Protein 3QV2 (pdb70)

Organism: Entamoeba histolytica (NCBI:txid5759)

Radius of gyration: 20.43 Å; Cα contacts (8 Å, |Δi|>4): 601; chains: 1; bounding box: 38×48×62 Å

Secondary structure (DSSP, 8-state):
---EEEEEET-TTTHHHHHHHHSS----EEEEEE---HHHHHHHHHHH--PPB---TTT--HHHHHHT---EEEE----TT-SHHHHTTT-TTT-GGGHHHHHIIIIIGGG-SS--SEEEEEE-GGGGGSHHHHHHHHHHHHTT-EEEEEEE-GGGGT-SB---EEEEEEESS---S-------S---GGGG--SS--GGGBPPHHHHHHHGGGS-EEETTSS-BPPP-TTTTTSSTTS--EEESS-SSPPP-SSGGGGTTS--BPPPHHHHHHHTT--TT--S--TT--HHHHHHHHHTS--HHHHHHHHHHHTTTS--

Foldseek 3Di:
DDAAEEEEEQCQLNLLVQLQVVFPLPHDYHYAAEDQDPLSQLLNCVFVVDGHHDPDLLDDALVVVVVSVGQEYEYEADAVCQDCVNQVVLNSVVDPSLSNVLCCLVPHQVPHPHHRQKYKYKYAPSVVVHPSVVVSVVSLVVVQKDKDKDWDAPVVQQQQEGDTIIMIIIGNDYQPDDADHHRDDHDWLLVLADDDDDLVFFDDLVCLQPCVLQADEAERQDRHKYQAALCPVNDRHRRIHKYFDQDNGDDDDDHSNVCNPRRIGHGFLSSLCVSLPGDNPRDSPDPPDDRSSSSNSSNPHHRSSVSSSVVCSSCVVVDD

Structure (mmCIF, N/CA/C/O backbone):
data_3QV2
#
_entry.id   3QV2
#
_cell.length_a   46.970
_cell.length_b   46.970
_cell.length_c   303.240
_cell.angle_alpha   90.00
_cell.angle_beta   90.00
_cell.angle_gamma   90.00
#
_symmetry.space_group_name_H-M   'P 43 21 2'
#
loop_
_entity.id
_entity.type
_entity.pdbx_description
1 polymer '5-cytosine DNA methyltransferase'
2 non-polymer S-ADENOSYL-L-HOMOCYSTEINE
3 non-polymer 'SULFATE ION'
4 water water
#
loop_
_atom_site.group_PDB
_atom_site.id
_atom_site.type_symbol
_atom_site.label_atom_id
_atom_site.label_alt_id
_atom_site.label_comp_id
_atom_site.label_asym_id
_atom_site.label_entity_id
_atom_site.label_seq_id
_atom_site.pdbx_PDB_ins_code
_atom_site.Cartn_x
_atom_site.Cartn_y
_atom_site.Cartn_z
_atom_site.occupancy
_atom_site.B_iso_or_equiv
_atom_site.auth_seq_id
_atom_site.auth_comp_id
_atom_site.auth_asym_id
_atom_site.auth_atom_id
_atom_site.pdbx_PDB_model_num
ATOM 1 N N . GLN A 1 8 ? -2.701 -16.391 42.258 1.00 64.59 3 GLN A N 1
ATOM 2 C CA . GLN A 1 8 ? -2.083 -17.212 43.293 1.00 65.45 3 GLN A CA 1
ATOM 3 C C . GLN A 1 8 ? -0.984 -18.102 42.728 1.00 62.67 3 GLN A C 1
ATOM 4 O O . GLN A 1 8 ? 0.187 -17.956 43.081 1.00 63.83 3 GLN A O 1
ATOM 10 N N . LYS A 1 9 ? -1.368 -19.032 41.858 1.00 64.01 4 LYS A N 1
ATOM 11 C CA . LYS A 1 9 ? -0.407 -19.958 41.275 1.00 60.77 4 LYS A CA 1
ATOM 12 C C . LYS A 1 9 ? 0.552 -19.216 40.352 1.00 49.95 4 LYS A C 1
ATOM 13 O O . LYS A 1 9 ? 0.215 -18.164 39.809 1.00 49.51 4 LYS A O 1
ATOM 19 N N . GLN A 1 10 ? 1.747 -19.768 40.176 1.00 41.40 5 GLN A N 1
ATOM 20 C CA . GLN A 1 10 ? 2.790 -19.081 39.428 1.00 36.21 5 GLN A CA 1
ATOM 21 C C . GLN A 1 10 ? 3.386 -19.953 38.327 1.00 27.81 5 GLN A C 1
ATOM 22 O O . GLN A 1 10 ? 3.390 -21.182 38.423 1.00 21.11 5 GLN A O 1
ATOM 28 N N . VAL A 1 11 ? 3.884 -19.305 37.280 1.00 21.87 6 VAL A N 1
ATOM 29 C CA . VAL A 1 11 ? 4.532 -20.004 36.179 1.00 17.56 6 VAL A CA 1
ATOM 30 C C . VAL A 1 11 ? 6.004 -19.619 36.090 1.00 19.06 6 VAL A C 1
ATOM 31 O O . VAL A 1 11 ? 6.341 -18.507 35.685 1.00 20.30 6 VAL A O 1
ATOM 35 N N . ASN A 1 12 ? 6.876 -20.542 36.479 1.00 16.57 7 ASN A N 1
ATOM 36 C CA . ASN A 1 12 ? 8.313 -20.316 36.420 1.00 13.83 7 ASN A CA 1
ATOM 37 C C . ASN A 1 12 ? 8.945 -21.168 35.326 1.00 12.67 7 ASN A C 1
ATOM 38 O O . ASN A 1 12 ? 8.996 -22.393 35.432 1.00 10.32 7 ASN A O 1
ATOM 43 N N . VAL A 1 13 ? 9.427 -20.511 34.275 1.00 15.85 8 VAL A N 1
ATOM 44 C CA . VAL A 1 13 ? 9.838 -21.209 33.062 1.00 15.95 8 VAL A CA 1
ATOM 45 C C . VAL A 1 13 ? 11.349 -21.267 32.865 1.00 16.70 8 VAL A C 1
ATOM 46 O O . VAL A 1 13 ? 12.046 -20.265 33.024 1.00 17.45 8 VAL A O 1
ATOM 50 N N . ILE A 1 14 ? 11.845 -22.448 32.512 1.00 17.18 9 ILE A N 1
ATOM 51 C CA . ILE A 1 14 ? 13.202 -22.577 32.004 1.00 18.13 9 ILE A CA 1
ATOM 52 C C . ILE A 1 14 ? 13.138 -22.568 30.481 1.00 19.08 9 ILE A C 1
ATOM 53 O O . ILE A 1 14 ? 12.634 -23.508 29.867 1.00 19.40 9 ILE A O 1
ATOM 58 N N . GLU A 1 15 ? 13.641 -21.498 29.875 1.00 17.76 10 GLU A N 1
ATOM 59 C CA . GLU A 1 15 ? 13.550 -21.321 28.430 1.00 19.08 10 GLU A CA 1
ATOM 60 C C . GLU A 1 15 ? 14.753 -21.936 27.720 1.00 19.50 10 GLU A C 1
ATOM 61 O O . GLU A 1 15 ? 15.705 -21.238 27.372 1.00 24.25 10 GLU A O 1
ATOM 67 N N . PHE A 1 16 ? 14.706 -23.247 27.512 1.00 15.07 11 PHE A N 1
ATOM 68 C CA . PHE A 1 16 ? 15.789 -23.954 26.840 1.00 14.37 11 PHE A CA 1
ATOM 69 C C . PHE A 1 16 ? 15.888 -23.544 25.374 1.00 14.34 11 PHE A C 1
ATOM 70 O O . PHE A 1 16 ? 14.871 -23.343 24.709 1.00 15.17 11 PHE A O 1
ATOM 78 N N . PHE A 1 17 ? 17.116 -23.433 24.875 1.00 12.86 12 PHE A N 1
ATOM 79 C CA . PHE A 1 17 ? 17.356 -22.999 23.503 1.00 11.93 12 PHE A CA 1
ATOM 80 C C . PHE A 1 17 ? 16.584 -21.712 23.239 1.00 14.68 12 PHE A C 1
ATOM 81 O O . PHE A 1 17 ? 15.896 -21.581 22.227 1.00 16.87 12 PHE A O 1
ATOM 89 N N . SER A 1 18 ? 16.717 -20.763 24.161 1.00 12.18 13 SER A N 1
ATOM 90 C CA . SER A 1 18 ? 15.907 -19.546 24.168 1.00 12.81 13 SER A CA 1
ATOM 91 C C . SER A 1 18 ? 15.970 -18.719 22.885 1.00 15.12 13 SER A C 1
ATOM 92 O O . SER A 1 18 ? 15.003 -18.044 22.534 1.00 14.37 13 SER A O 1
ATOM 95 N N . GLY A 1 19 ? 17.101 -18.765 22.190 1.00 16.76 14 GLY A N 1
ATOM 96 C CA . GLY A 1 19 ? 17.264 -17.989 20.973 1.00 17.92 14 GLY A CA 1
ATOM 97 C C . GLY A 1 19 ? 17.032 -16.507 21.206 1.00 19.13 14 GLY A C 1
ATOM 98 O O . GLY A 1 19 ? 17.736 -15.883 22.000 1.00 21.10 14 GLY A O 1
ATOM 99 N N . ILE A 1 20 ? 16.044 -15.940 20.519 1.00 15.15 15 ILE A N 1
ATOM 100 C CA . ILE A 1 20 ? 15.735 -14.520 20.667 1.00 18.88 15 ILE A CA 1
ATOM 101 C C . ILE A 1 20 ? 14.509 -14.285 21.548 1.00 18.13 15 ILE A C 1
ATOM 102 O O . ILE A 1 20 ? 14.017 -13.162 21.653 1.00 15.16 15 ILE A O 1
ATOM 107 N N . GLY A 1 21 ? 14.018 -15.350 22.174 1.00 17.84 16 GLY A N 1
ATOM 108 C CA . GLY A 1 21 ? 12.916 -15.244 23.114 1.00 15.22 16 GLY A CA 1
ATOM 109 C C . GLY A 1 21 ? 11.542 -15.402 22.493 1.00 13.82 16 GLY A C 1
ATOM 110 O O . GLY A 1 21 ? 10.578 -14.779 22.937 1.00 14.11 16 GLY A O 1
ATOM 111 N N . GLY A 1 22 ? 11.446 -16.243 21.468 1.00 14.41 17 GLY A N 1
ATOM 112 C CA . GLY A 1 22 ? 10.179 -16.480 20.802 1.00 9.89 17 GLY A CA 1
ATOM 113 C C . GLY A 1 22 ? 9.156 -17.133 21.712 1.00 13.50 17 GLY A C 1
ATOM 114 O O . GLY A 1 22 ? 7.984 -16.754 21.719 1.00 15.55 17 GLY A O 1
ATOM 115 N N . LEU A 1 23 ? 9.599 -18.121 22.483 1.00 13.99 18 LEU A N 1
ATOM 116 C CA . LEU A 1 23 ? 8.710 -18.835 23.394 1.00 13.58 18 LEU A CA 1
ATOM 117 C C . LEU A 1 23 ? 8.209 -17.921 24.507 1.00 15.64 18 LEU A C 1
ATOM 118 O O . LEU A 1 23 ? 7.038 -17.970 24.883 1.00 17.21 18 LEU A O 1
ATOM 123 N N . ARG A 1 24 ? 9.103 -17.090 25.032 1.00 16.67 19 ARG A N 1
ATOM 124 C CA . ARG A 1 24 ? 8.729 -16.111 26.045 1.00 17.39 19 ARG A CA 1
ATOM 125 C C . ARG A 1 24 ? 7.727 -15.112 25.477 1.00 18.71 19 ARG A C 1
ATOM 126 O O . ARG A 1 24 ? 6.684 -14.851 26.079 1.00 22.46 19 ARG A O 1
ATOM 134 N N . SER A 1 25 ? 8.050 -14.559 24.311 1.00 19.36 20 SER A N 1
ATOM 135 C CA . SER A 1 25 ? 7.180 -13.601 23.640 1.00 21.13 20 SER A CA 1
ATOM 136 C C . SER A 1 25 ? 5.779 -14.167 23.448 1.00 22.31 20 SER A C 1
ATOM 137 O O . SER A 1 25 ? 4.784 -13.485 23.692 1.00 27.42 20 SER A O 1
ATOM 140 N N . SER A 1 26 ? 5.710 -15.418 23.004 1.00 20.42 21 SER A N 1
ATOM 141 C CA . SER A 1 26 ? 4.433 -16.084 22.784 1.00 17.91 21 SER A CA 1
ATOM 142 C C . SER A 1 26 ? 3.586 -16.106 24.052 1.00 18.77 21 SER A C 1
ATOM 143 O O . SER A 1 26 ? 2.394 -15.799 24.017 1.00 21.06 21 SER A O 1
ATOM 146 N N . TYR A 1 27 ? 4.207 -16.476 25.167 1.00 19.39 22 TYR A N 1
ATOM 147 C CA . TYR A 1 27 ? 3.513 -16.521 26.448 1.00 17.57 22 TYR A CA 1
ATOM 148 C C . TYR A 1 27 ? 3.032 -15.136 26.861 1.00 18.59 22 TYR A C 1
ATOM 149 O O . TYR A 1 27 ? 1.897 -14.969 27.304 1.00 19.36 22 TYR A O 1
ATOM 158 N N . GLU A 1 28 ? 3.902 -14.144 26.713 1.00 17.28 23 GLU A N 1
ATOM 159 C CA . GLU A 1 28 ? 3.600 -12.789 27.161 1.00 22.13 23 GLU A CA 1
ATOM 160 C C . GLU A 1 28 ? 2.481 -12.127 26.358 1.00 26.06 23 GLU A C 1
ATOM 161 O O . GLU A 1 28 ? 1.759 -11.278 26.880 1.00 27.77 23 GLU A O 1
ATOM 167 N N . ARG A 1 29 ? 2.336 -12.511 25.093 1.00 21.89 24 ARG A N 1
ATOM 168 C CA . ARG A 1 29 ? 1.291 -11.929 24.254 1.00 20.94 24 ARG A CA 1
ATOM 169 C C . ARG A 1 29 ? -0.012 -12.716 24.357 1.00 21.02 24 ARG A C 1
ATOM 170 O O . ARG A 1 29 ? -1.066 -12.241 23.935 1.00 22.37 24 ARG A O 1
ATOM 178 N N . SER A 1 30 ? 0.062 -13.917 24.922 1.00 22.14 25 SER A N 1
ATOM 179 C CA . SER A 1 30 ? -1.121 -14.757 25.076 1.00 21.39 25 SER A CA 1
ATOM 180 C C . SER A 1 30 ? -2.059 -14.197 26.143 1.00 22.74 25 SER A C 1
ATOM 181 O O . SER A 1 30 ? -1.733 -13.221 26.819 1.00 20.31 25 SER A O 1
ATOM 184 N N . SER A 1 31 ? -3.221 -14.823 26.294 1.00 22.56 26 SER A N 1
ATOM 185 C CA . SER A 1 31 ? -4.218 -14.359 27.251 1.00 24.01 26 SER A CA 1
ATOM 186 C C . SER A 1 31 ? -4.151 -15.130 28.567 1.00 25.29 26 SER A C 1
ATOM 187 O O . SER A 1 31 ? -5.047 -15.021 29.406 1.00 25.55 26 SER A O 1
ATOM 190 N N . ILE A 1 32 ? -3.090 -15.909 28.742 1.00 23.44 27 ILE A N 1
ATOM 191 C CA . ILE A 1 32 ? -2.900 -16.674 29.967 1.00 27.65 27 ILE A CA 1
ATOM 192 C C . ILE A 1 32 ? -2.960 -15.751 31.184 1.00 33.94 27 ILE A C 1
ATOM 193 O O . ILE A 1 32 ? -3.564 -16.083 32.203 1.00 36.50 27 ILE A O 1
ATOM 198 N N . ASN A 1 33 ? -2.333 -14.586 31.057 1.00 37.72 28 ASN A N 1
ATOM 199 C CA . ASN A 1 33 ? -2.392 -13.535 32.072 1.00 43.31 28 ASN A CA 1
ATOM 200 C C . ASN A 1 33 ? -1.966 -13.935 33.486 1.00 42.75 28 ASN A C 1
ATOM 201 O O . ASN A 1 33 ? -2.396 -13.327 34.467 1.00 41.81 28 ASN A O 1
ATOM 206 N N . ILE A 1 34 ? -1.128 -14.959 33.593 1.00 41.16 29 ILE A N 1
ATOM 207 C CA . ILE A 1 34 ? -0.452 -15.238 34.851 1.00 38.37 29 ILE A CA 1
ATOM 208 C C . ILE A 1 34 ? 0.969 -14.705 34.746 1.00 42.12 29 ILE A C 1
ATOM 209 O O . ILE A 1 34 ? 1.698 -15.060 33.823 1.00 41.19 29 ILE A O 1
ATOM 214 N N . ASN A 1 35 ? 1.358 -13.837 35.674 1.00 42.60 30 ASN A N 1
ATOM 215 C CA . ASN A 1 35 ? 2.721 -13.319 35.675 1.00 45.66 30 ASN A CA 1
ATOM 216 C C . ASN A 1 35 ? 3.721 -14.460 35.805 1.00 42.44 30 ASN A C 1
ATOM 217 O O . ASN A 1 35 ? 3.544 -15.362 36.625 1.00 45.51 30 ASN A O 1
ATOM 222 N N . ALA A 1 36 ? 4.765 -14.427 34.985 1.00 36.25 31 ALA A N 1
ATOM 223 C CA . ALA A 1 36 ? 5.727 -15.521 34.944 1.00 30.18 31 ALA A CA 1
ATOM 224 C C . ALA A 1 36 ? 7.172 -15.035 34.972 1.00 28.00 31 ALA A C 1
ATOM 225 O O . ALA A 1 36 ? 7.453 -13.865 34.711 1.00 30.20 31 ALA A O 1
ATOM 227 N N . THR A 1 37 ? 8.081 -15.946 35.304 1.00 24.07 32 THR A N 1
ATOM 228 C CA . THR A 1 37 ? 9.511 -15.671 35.257 1.00 23.55 32 THR A CA 1
ATOM 229 C C . THR A 1 37 ? 10.163 -16.585 34.228 1.00 22.48 32 THR A C 1
ATOM 230 O O . THR A 1 37 ? 9.688 -17.695 33.985 1.00 21.47 32 THR A O 1
ATOM 234 N N . PHE A 1 38 ? 11.252 -16.120 33.626 1.00 21.70 33 PHE A N 1
ATOM 235 C CA . PHE A 1 38 ? 11.932 -16.888 32.590 1.00 19.51 33 PHE A CA 1
ATOM 236 C C . PHE A 1 38 ? 13.436 -16.987 32.837 1.00 19.97 33 PHE A C 1
ATOM 237 O O . PHE A 1 38 ? 14.093 -15.990 33.132 1.00 22.19 33 PHE A O 1
ATOM 245 N N . ILE A 1 39 ? 13.971 -18.199 32.721 1.00 18.21 34 ILE A N 1
ATOM 246 C CA . ILE A 1 39 ? 15.412 -18.423 32.802 1.00 19.77 34 ILE A CA 1
ATOM 247 C C . ILE A 1 39 ? 15.905 -19.057 31.506 1.00 20.91 34 ILE A C 1
ATOM 248 O O . ILE A 1 39 ? 15.828 -20.273 31.332 1.00 22.01 34 ILE A O 1
ATOM 253 N N . PRO A 1 40 ? 16.410 -18.224 30.588 1.00 21.40 35 PRO A N 1
ATOM 254 C CA . PRO A 1 40 ? 16.836 -18.638 29.248 1.00 19.04 35 PRO A CA 1
ATOM 255 C C . PRO A 1 40 ? 18.205 -19.313 29.230 1.00 16.85 35 PRO A C 1
ATOM 256 O O . PRO A 1 40 ? 19.129 -18.856 29.903 1.00 15.01 35 PRO A O 1
ATOM 260 N N . PHE A 1 41 ? 18.320 -20.394 28.464 1.00 15.77 36 PHE A N 1
ATOM 261 C CA . PHE A 1 41 ? 19.593 -21.075 28.252 1.00 15.28 36 PHE A CA 1
ATOM 262 C C . PHE A 1 41 ? 19.901 -21.140 26.760 1.00 20.43 36 PHE A C 1
ATOM 263 O O . PHE A 1 41 ? 19.091 -21.633 25.974 1.00 17.45 36 PHE A O 1
ATOM 271 N N . ASP A 1 42 ? 21.070 -20.641 26.372 1.00 20.53 37 ASP A N 1
ATOM 272 C CA . ASP A 1 42 ? 21.507 -20.715 24.983 1.00 20.58 37 ASP A CA 1
ATOM 273 C C . ASP A 1 42 ? 22.980 -20.331 24.866 1.00 23.22 37 ASP A C 1
ATOM 274 O O . ASP A 1 42 ? 23.460 -19.452 25.582 1.00 21.74 37 ASP A O 1
ATOM 279 N N . ILE A 1 43 ? 23.692 -21.001 23.966 1.00 24.56 38 ILE A N 1
ATOM 280 C CA . ILE A 1 43 ? 25.126 -20.786 23.804 1.00 23.63 38 ILE A CA 1
ATOM 281 C C . ILE A 1 43 ? 25.450 -19.824 22.664 1.00 25.04 38 ILE A C 1
ATOM 282 O O . ILE A 1 43 ? 26.607 -19.450 22.470 1.00 27.81 38 ILE A O 1
ATOM 287 N N . ASN A 1 44 ? 24.428 -19.429 21.911 1.00 25.70 39 ASN A N 1
ATOM 288 C CA . ASN A 1 44 ? 24.616 -18.518 20.787 1.00 26.81 39 ASN A CA 1
ATOM 289 C C . ASN A 1 44 ? 24.766 -17.072 21.255 1.00 25.94 39 ASN A C 1
ATOM 290 O O . ASN A 1 44 ? 23.795 -16.443 21.681 1.00 24.07 39 ASN A O 1
ATOM 295 N N . GLU A 1 45 ? 25.987 -16.553 21.172 1.00 27.28 40 GLU A N 1
ATOM 296 C CA . GLU A 1 45 ? 26.295 -15.215 21.671 1.00 28.50 40 GLU A CA 1
ATOM 297 C C . GLU A 1 45 ? 25.441 -14.127 21.023 1.00 26.61 40 GLU A C 1
ATOM 298 O O . GLU A 1 45 ? 24.953 -13.225 21.704 1.00 26.57 40 GLU A O 1
ATOM 304 N N . ILE A 1 46 ? 25.263 -14.217 19.709 1.00 25.30 41 ILE A N 1
ATOM 305 C CA . ILE A 1 46 ? 24.477 -13.230 18.978 1.00 26.54 41 ILE A CA 1
ATOM 306 C C . ILE A 1 46 ? 23.010 -13.283 19.395 1.00 23.90 41 ILE A C 1
ATOM 307 O O . ILE A 1 46 ? 22.397 -12.253 19.676 1.00 25.07 41 ILE A O 1
ATOM 312 N N . ALA A 1 47 ? 22.458 -14.490 19.444 1.00 20.80 42 ALA A N 1
ATOM 313 C CA . ALA A 1 47 ? 21.073 -14.681 19.854 1.00 22.42 42 ALA A CA 1
ATOM 314 C C . ALA A 1 47 ? 20.845 -14.120 21.253 1.00 21.97 42 ALA A C 1
ATOM 315 O O . ALA A 1 47 ? 19.868 -13.411 21.496 1.00 21.55 42 ALA A O 1
ATOM 317 N N . ASN A 1 48 ? 21.753 -14.441 22.169 1.00 24.97 43 ASN A N 1
ATOM 318 C CA . ASN A 1 48 ? 21.655 -13.963 23.544 1.00 24.37 43 ASN A CA 1
ATOM 319 C C . ASN A 1 48 ? 21.658 -12.442 23.636 1.00 26.97 43 ASN A C 1
ATOM 320 O O . ASN A 1 48 ? 20.903 -11.862 24.412 1.00 24.10 43 ASN A O 1
ATOM 325 N N . LYS A 1 49 ? 22.515 -11.801 22.847 1.00 30.02 44 LYS A N 1
ATOM 326 C CA . LYS A 1 49 ? 22.599 -10.344 22.845 1.00 31.30 44 LYS A CA 1
ATOM 327 C C . LYS A 1 49 ? 21.254 -9.706 22.519 1.00 30.04 44 LYS A C 1
ATOM 328 O O . LYS A 1 49 ? 20.879 -8.695 23.112 1.00 32.27 44 LYS A O 1
ATOM 334 N N . ILE A 1 50 ? 20.530 -10.303 21.578 1.00 26.04 45 ILE A N 1
ATOM 335 C CA . ILE A 1 50 ? 19.196 -9.830 21.236 1.00 21.81 45 ILE A CA 1
ATOM 336 C C . ILE A 1 50 ? 18.234 -10.071 22.395 1.00 22.33 45 ILE A C 1
ATOM 337 O O . ILE A 1 50 ? 17.454 -9.192 22.762 1.00 23.47 45 ILE A O 1
ATOM 342 N N . TYR A 1 51 ? 18.303 -11.266 22.975 1.00 19.64 46 TYR A N 1
ATOM 343 C CA . TYR A 1 51 ? 17.455 -11.618 24.107 1.00 17.41 46 TYR A CA 1
ATOM 344 C C . TYR A 1 51 ? 17.658 -10.639 25.258 1.00 16.87 46 TYR A C 1
ATOM 345 O O . TYR A 1 51 ? 16.702 -10.053 25.762 1.00 17.98 46 TYR A O 1
ATOM 354 N N . SER A 1 52 ? 18.912 -10.469 25.665 1.00 20.15 47 SER A N 1
ATOM 355 C CA . SER A 1 52 ? 19.252 -9.584 26.773 1.00 26.75 47 SER A CA 1
ATOM 356 C C . SER A 1 52 ? 18.861 -8.137 26.481 1.00 31.38 47 SER A C 1
ATOM 357 O O . SER A 1 52 ? 18.401 -7.420 27.368 1.00 33.88 47 SER A O 1
ATOM 360 N N . LYS A 1 53 ? 19.046 -7.713 25.235 1.00 31.02 48 LYS A N 1
ATOM 361 C CA . LYS A 1 53 ? 18.679 -6.360 24.825 1.00 31.22 48 LYS A CA 1
ATOM 362 C C . LYS A 1 53 ? 17.193 -6.088 25.039 1.00 27.03 48 LYS A C 1
ATOM 363 O O . LYS A 1 53 ? 16.810 -5.014 25.501 1.00 26.67 48 LYS A O 1
ATOM 369 N N . ASN A 1 54 ? 16.361 -7.069 24.703 1.00 27.41 49 ASN A N 1
ATOM 370 C CA . ASN A 1 54 ? 14.912 -6.908 24.789 1.00 27.49 49 ASN A CA 1
ATOM 371 C C . ASN A 1 54 ? 14.319 -7.250 26.157 1.00 26.45 49 ASN A C 1
ATOM 372 O O . ASN A 1 54 ? 13.348 -6.630 26.589 1.00 26.18 49 ASN A O 1
ATOM 377 N N . PHE A 1 55 ? 14.902 -8.233 26.836 1.00 25.80 50 PHE A N 1
ATOM 378 C CA . PHE A 1 55 ? 14.343 -8.711 28.098 1.00 27.16 50 PHE A CA 1
ATOM 379 C C . PHE A 1 55 ? 15.155 -8.289 29.321 1.00 29.00 50 PHE A C 1
ATOM 380 O O . PHE A 1 55 ? 14.770 -8.573 30.455 1.00 29.13 50 PHE A O 1
ATOM 388 N N . LYS A 1 56 ? 16.274 -7.611 29.086 1.00 33.64 51 LYS A N 1
ATOM 389 C CA . LYS A 1 56 ? 17.094 -7.075 30.170 1.00 39.05 51 LYS A CA 1
ATOM 390 C C . LYS A 1 56 ? 17.446 -8.135 31.211 1.00 38.24 51 LYS A C 1
ATOM 391 O O . LYS A 1 56 ? 17.507 -7.848 32.406 1.00 39.37 51 LYS A O 1
ATOM 397 N N . GLU A 1 57 ? 17.669 -9.360 30.751 1.00 36.27 52 GLU A N 1
ATOM 398 C CA . GLU A 1 57 ? 18.057 -10.455 31.631 1.00 34.31 52 GLU A CA 1
ATOM 399 C C . GLU A 1 57 ? 19.163 -11.261 30.967 1.00 32.87 52 GLU A C 1
ATOM 400 O O . GLU A 1 57 ? 19.186 -11.397 29.745 1.00 32.39 52 GLU A O 1
ATOM 406 N N . GLU A 1 58 ? 20.079 -11.792 31.768 1.00 32.97 53 GLU A N 1
ATOM 407 C CA . GLU A 1 58 ? 21.214 -12.533 31.227 1.00 36.71 53 GLU A CA 1
ATOM 408 C C . GLU A 1 58 ? 20.839 -13.956 30.826 1.00 33.61 53 GLU A C 1
ATOM 409 O O . GLU A 1 58 ? 20.050 -14.615 31.503 1.00 34.52 53 GLU A O 1
ATOM 415 N N . VAL A 1 59 ? 21.412 -14.421 29.721 1.00 26.24 54 VAL A N 1
ATOM 416 C CA . VAL A 1 59 ? 21.183 -15.780 29.251 1.00 21.64 54 VAL A CA 1
ATOM 417 C C . VAL A 1 59 ? 22.254 -16.729 29.777 1.00 24.55 54 VAL A C 1
ATOM 418 O O . VAL A 1 59 ? 23.449 -16.445 29.678 1.00 26.80 54 VAL A O 1
ATOM 422 N N . GLN A 1 60 ? 21.821 -17.855 30.336 1.00 22.86 55 GLN A N 1
ATOM 423 C CA . GLN A 1 60 ? 22.744 -18.867 30.838 1.00 25.89 55 GLN A CA 1
ATOM 424 C C . GLN A 1 60 ? 23.381 -19.627 29.679 1.00 24.13 55 GLN A C 1
ATOM 425 O O . GLN A 1 60 ? 22.683 -20.236 28.869 1.00 26.78 55 GLN A O 1
ATOM 431 N N . VAL A 1 61 ? 24.708 -19.591 29.609 1.00 22.71 56 VAL A N 1
ATOM 432 C CA . VAL A 1 61 ? 25.434 -20.198 28.498 1.00 23.75 56 VAL A CA 1
ATOM 433 C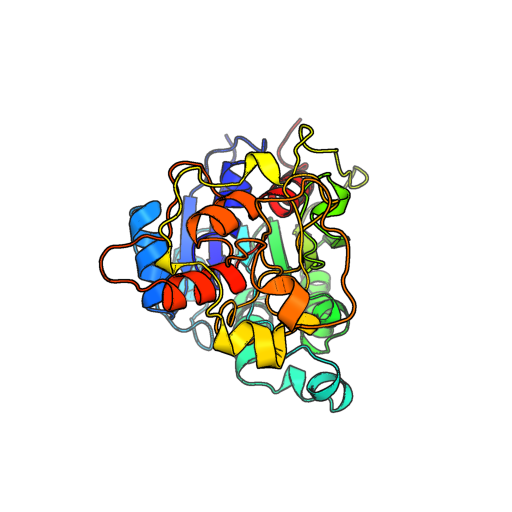 C . VAL A 1 61 ? 25.930 -21.607 28.810 1.00 25.41 56 VAL A C 1
ATOM 434 O O . VAL A 1 61 ? 26.698 -22.184 28.042 1.00 26.06 56 VAL A O 1
ATOM 438 N N . LYS A 1 62 ? 25.495 -22.155 29.939 1.00 24.82 57 LYS A N 1
ATOM 439 C CA . LYS A 1 62 ? 25.843 -23.524 30.298 1.00 22.88 57 LYS A CA 1
ATOM 440 C C . LYS A 1 62 ? 25.340 -24.486 29.226 1.00 22.91 57 LYS A C 1
ATOM 441 O O . LYS A 1 62 ? 24.149 -24.513 28.919 1.00 22.85 57 LYS A O 1
ATOM 447 N N . ASN A 1 63 ? 26.250 -25.271 28.657 1.00 22.32 58 ASN A N 1
ATOM 448 C CA . ASN A 1 63 ? 25.895 -26.181 27.571 1.00 22.87 58 ASN A CA 1
ATOM 449 C C . ASN A 1 63 ? 24.872 -27.226 28.007 1.00 20.60 58 ASN A C 1
ATOM 450 O O . ASN A 1 63 ? 25.065 -27.917 29.006 1.00 23.00 58 ASN A O 1
ATOM 455 N N . LEU A 1 64 ? 23.786 -27.335 27.248 1.00 16.75 59 LEU A N 1
ATOM 456 C CA . LEU A 1 64 ? 22.680 -28.219 27.600 1.00 16.73 59 LEU A CA 1
ATOM 457 C C . LEU A 1 64 ? 23.001 -29.692 27.368 1.00 20.07 59 LEU A C 1
ATOM 458 O O . LEU A 1 64 ? 22.211 -30.569 27.722 1.00 23.97 59 LEU A O 1
ATOM 463 N N . ASP A 1 65 ? 24.160 -29.962 26.778 1.00 20.48 60 ASP A N 1
ATOM 464 C CA . ASP A 1 65 ? 24.593 -31.338 26.556 1.00 24.96 60 ASP A CA 1
ATOM 465 C C . ASP A 1 65 ? 24.950 -32.031 27.865 1.00 23.10 60 ASP A C 1
ATOM 466 O O . ASP A 1 65 ? 24.797 -33.245 27.994 1.00 22.10 60 ASP A O 1
ATOM 471 N N . SER A 1 66 ? 25.424 -31.256 28.837 1.00 21.86 61 SER A N 1
ATOM 472 C CA . SER A 1 66 ? 25.979 -31.833 30.057 1.00 23.80 61 SER A CA 1
ATOM 473 C C . SER A 1 66 ? 25.507 -31.157 31.342 1.00 20.98 61 SER A C 1
ATOM 474 O O . SER A 1 66 ? 25.989 -31.487 32.425 1.00 22.73 61 SER A O 1
ATOM 477 N N . ILE A 1 67 ? 24.574 -30.216 31.231 1.00 16.87 62 ILE A N 1
ATOM 478 C CA . ILE A 1 67 ? 24.093 -29.500 32.411 1.00 18.34 62 ILE A CA 1
ATOM 479 C C . ILE A 1 67 ? 23.568 -30.470 33.473 1.00 16.70 62 ILE A C 1
ATOM 480 O O . ILE A 1 67 ? 22.831 -31.408 33.165 1.00 19.14 62 ILE A O 1
ATOM 485 N N . SER A 1 68 ? 23.959 -30.243 34.723 1.00 15.27 63 SER A N 1
ATOM 486 C CA . SER A 1 68 ? 23.622 -31.158 35.808 1.00 16.68 63 SER A CA 1
ATOM 487 C C . SER A 1 68 ? 22.181 -30.993 36.273 1.00 14.38 63 SER A C 1
ATOM 488 O O . SER A 1 68 ? 21.574 -29.939 36.085 1.00 11.29 63 SER A O 1
ATOM 491 N N . ILE A 1 69 ? 21.640 -32.044 36.882 1.00 18.70 64 ILE A N 1
ATOM 492 C CA . ILE A 1 69 ? 20.299 -31.995 37.447 1.00 20.72 64 ILE A CA 1
ATOM 493 C C . ILE A 1 69 ? 20.239 -30.919 38.523 1.00 21.56 64 ILE A C 1
ATOM 494 O O . ILE A 1 69 ? 19.303 -30.121 38.571 1.00 21.98 64 ILE A O 1
ATOM 499 N N . LYS A 1 70 ? 21.255 -30.908 39.381 1.00 21.40 65 LYS A N 1
ATOM 500 C CA . LYS A 1 70 ? 21.336 -29.971 40.496 1.00 18.80 65 LYS A CA 1
ATOM 501 C C . LYS A 1 70 ? 21.147 -28.522 40.054 1.00 16.30 65 LYS A C 1
ATOM 502 O O . LYS A 1 70 ? 20.367 -27.781 40.651 1.00 13.49 65 LYS A O 1
ATOM 508 N N . GLN A 1 71 ? 21.869 -28.121 39.011 1.00 18.32 66 GLN A N 1
ATOM 509 C CA . GLN A 1 71 ? 21.785 -26.751 38.517 1.00 18.84 66 GLN A CA 1
ATOM 510 C C . GLN A 1 71 ? 20.383 -26.429 38.014 1.00 19.34 66 GLN A C 1
ATOM 511 O O . GLN A 1 71 ? 19.855 -25.347 38.270 1.00 20.18 66 GLN A O 1
ATOM 517 N N . ILE A 1 72 ? 19.780 -27.374 37.301 1.00 21.47 67 ILE A N 1
ATOM 518 C CA . ILE A 1 72 ? 18.423 -27.194 36.800 1.00 17.51 67 ILE A CA 1
ATOM 519 C C . ILE A 1 72 ? 17.414 -27.087 37.943 1.00 20.72 67 ILE A C 1
ATOM 520 O O . ILE A 1 72 ? 16.538 -26.223 37.932 1.00 23.61 67 ILE A O 1
ATOM 525 N N . GLU A 1 73 ? 17.552 -27.961 38.933 1.00 21.38 68 GLU A N 1
ATOM 526 C CA . GLU A 1 73 ? 16.614 -28.006 40.048 1.00 24.52 68 GLU A CA 1
ATOM 527 C C . GLU A 1 73 ? 16.770 -26.789 40.961 1.00 20.43 68 GLU A C 1
ATOM 528 O O . GLU A 1 73 ? 15.811 -26.360 41.602 1.00 21.42 68 GLU A O 1
ATOM 534 N N . SER A 1 74 ? 17.977 -26.233 41.008 1.00 20.63 69 SER A N 1
ATOM 535 C CA . SER A 1 74 ? 18.246 -25.059 41.832 1.00 24.60 69 SER A CA 1
ATOM 536 C C . SER A 1 74 ? 17.405 -23.874 41.374 1.00 23.54 69 SER A C 1
ATOM 537 O O . SER A 1 74 ? 17.161 -22.939 42.137 1.00 23.77 69 SER A O 1
ATOM 540 N N . LEU A 1 75 ? 16.965 -23.922 40.122 1.00 19.71 70 LEU A N 1
ATOM 541 C CA . LEU A 1 75 ? 16.147 -22.859 39.549 1.00 19.87 70 LEU A CA 1
ATOM 542 C C . LEU A 1 75 ? 14.740 -22.849 40.140 1.00 19.37 70 LEU A C 1
ATOM 543 O O . LEU A 1 75 ? 14.045 -21.836 40.083 1.00 20.12 70 LEU A O 1
ATOM 548 N N . ASN A 1 76 ? 14.328 -23.979 40.705 1.00 19.64 71 ASN A N 1
ATOM 549 C CA A ASN A 1 76 ? 13.000 -24.103 41.297 0.51 20.99 71 ASN A CA 1
ATOM 550 C CA B ASN A 1 76 ? 13.004 -24.101 41.302 0.49 21.01 71 ASN A CA 1
ATOM 551 C C . ASN A 1 76 ? 11.899 -23.660 40.342 1.00 19.90 71 ASN A C 1
ATOM 552 O O . ASN A 1 76 ? 11.006 -22.899 40.713 1.00 19.55 71 ASN A O 1
ATOM 561 N N . CYS A 1 77 ? 11.969 -24.139 39.105 1.00 19.32 72 CYS A N 1
ATOM 562 C CA . CYS A 1 77 ? 10.968 -23.807 38.100 1.00 14.30 72 CYS A CA 1
ATOM 563 C C . CYS A 1 77 ? 9.961 -24.939 37.952 1.00 13.23 72 CYS A C 1
ATOM 564 O O . CYS A 1 77 ? 10.217 -26.066 38.372 1.00 12.92 72 CYS A O 1
ATOM 567 N N . ASN A 1 78 ? 8.816 -24.633 37.351 1.00 11.71 73 ASN A N 1
ATOM 568 C CA . ASN A 1 78 ? 7.757 -25.621 37.176 1.00 11.48 73 ASN A CA 1
ATOM 569 C C . ASN A 1 78 ? 7.283 -25.730 35.730 1.00 13.80 73 ASN A C 1
ATOM 570 O O . ASN A 1 78 ? 6.234 -26.311 35.455 1.00 11.29 73 ASN A O 1
ATOM 575 N N . THR A 1 79 ? 8.062 -25.174 34.809 1.00 14.28 74 THR A N 1
ATOM 576 C CA . THR A 1 79 ? 7.681 -25.168 33.403 1.00 14.72 74 THR A CA 1
ATOM 577 C C . THR A 1 79 ? 8.891 -25.251 32.474 1.00 13.39 74 THR A C 1
ATOM 578 O O . THR A 1 79 ? 9.925 -24.632 32.724 1.00 14.85 74 THR A O 1
ATOM 582 N N . TRP A 1 80 ? 8.748 -26.022 31.400 1.00 13.53 75 TRP A N 1
ATOM 583 C CA . TRP A 1 80 ? 9.791 -26.144 30.391 1.00 14.72 75 TRP A CA 1
ATOM 584 C C . TRP A 1 80 ? 9.302 -25.649 29.035 1.00 18.11 75 TRP A C 1
ATOM 585 O O . TRP A 1 80 ? 8.362 -26.202 28.467 1.00 16.09 75 TRP A O 1
ATOM 596 N N . PHE A 1 81 ? 9.940 -24.600 28.526 1.00 19.14 76 PHE A N 1
ATOM 597 C CA . PHE A 1 81 ? 9.723 -24.162 27.151 1.00 17.24 76 PHE A CA 1
ATOM 598 C C . PHE A 1 81 ? 10.971 -24.482 26.346 1.00 13.31 76 PHE A C 1
ATOM 599 O O . PHE A 1 81 ? 12.089 -24.250 26.809 1.00 12.41 76 PHE A O 1
ATOM 607 N N . MET A 1 82 ? 10.790 -25.014 25.142 1.00 17.06 77 MET A N 1
ATOM 608 C CA . MET A 1 82 ? 11.938 -25.386 24.326 1.00 14.69 77 MET A CA 1
ATOM 609 C C . MET A 1 82 ? 11.617 -25.586 22.849 1.00 14.02 77 MET A C 1
ATOM 610 O O . MET A 1 82 ? 10.573 -26.131 22.487 1.00 17.12 77 MET A O 1
ATOM 615 N N . SER A 1 83 ? 12.536 -25.137 22.004 1.00 13.41 78 SER A N 1
ATOM 616 C CA . SER A 1 83 ? 12.514 -25.462 20.587 1.00 15.91 78 SER A CA 1
ATOM 617 C C . SER A 1 83 ? 13.908 -25.928 20.187 1.00 15.70 78 SER A C 1
ATOM 618 O O . SER A 1 83 ? 14.737 -25.132 19.742 1.00 13.12 78 SER A O 1
ATOM 621 N N . PRO A 1 84 ? 14.175 -27.229 20.367 1.00 17.81 79 PRO A N 1
ATOM 622 C CA . PRO A 1 84 ? 15.493 -27.833 20.146 1.00 17.83 79 PRO A CA 1
ATOM 623 C C . PRO A 1 84 ? 15.985 -27.629 18.720 1.00 17.50 79 PRO A C 1
ATOM 624 O O . PRO A 1 84 ? 15.169 -27.414 17.825 1.00 17.50 79 PRO A O 1
ATOM 628 N N . PRO A 1 85 ? 17.309 -27.695 18.510 1.00 17.55 80 PRO A N 1
ATOM 629 C CA . PRO A 1 85 ? 17.871 -27.609 17.160 1.00 16.85 80 PRO A CA 1
ATOM 630 C C . PRO A 1 85 ? 17.125 -28.545 16.215 1.00 17.13 80 PRO A C 1
ATOM 631 O O . PRO A 1 85 ? 16.854 -29.690 16.577 1.00 15.62 80 PRO A O 1
ATOM 635 N N . CYS A 1 86 ? 16.797 -28.063 15.021 1.00 16.67 81 CYS A N 1
ATOM 636 C CA . CYS A 1 86 ? 15.945 -28.814 14.106 1.00 19.20 81 CYS A CA 1
ATOM 637 C C . CYS A 1 86 ? 16.724 -29.490 12.982 1.00 18.71 81 CYS A C 1
ATOM 638 O O . CYS A 1 86 ? 16.159 -30.260 12.206 1.00 18.35 81 CYS A O 1
ATOM 641 N N . GLN A 1 87 ? 18.018 -29.202 12.898 1.00 18.81 82 GLN A N 1
ATOM 642 C CA . GLN A 1 87 ? 18.853 -29.750 11.831 1.00 16.89 82 GLN A CA 1
ATOM 643 C C . GLN A 1 87 ? 18.783 -31.277 11.703 1.00 17.86 82 GLN A C 1
ATOM 644 O O . GLN A 1 87 ? 18.643 -31.799 10.598 1.00 20.42 82 GLN A O 1
ATOM 650 N N . PRO A 1 88 ? 18.880 -31.999 12.833 1.00 19.62 83 PRO A N 1
ATOM 651 C CA . PRO A 1 88 ? 18.930 -33.466 12.774 1.00 19.40 83 PRO A CA 1
ATOM 652 C C . PRO A 1 88 ? 17.701 -34.103 12.126 1.00 18.34 83 PRO 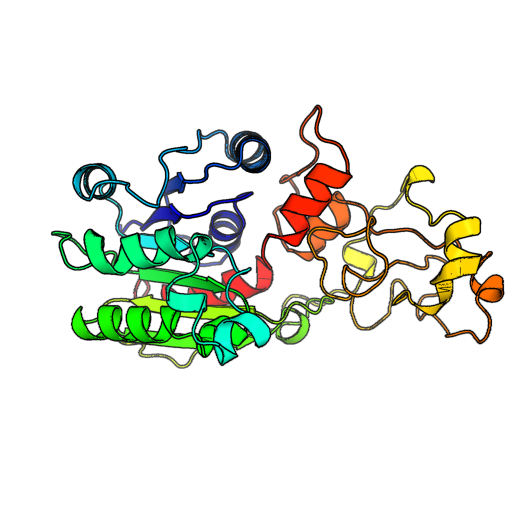A C 1
ATOM 653 O O . PRO A 1 88 ? 17.738 -35.286 11.785 1.00 20.49 83 PRO A O 1
ATOM 657 N N . TYR A 1 89 ? 16.632 -33.334 11.950 1.00 14.45 84 TYR A N 1
ATOM 658 C CA . TYR A 1 89 ? 15.347 -33.918 11.581 1.00 19.06 84 TYR A CA 1
ATOM 659 C C . TYR A 1 89 ? 14.926 -33.673 10.135 1.00 22.18 84 TYR A C 1
ATOM 660 O O . TYR A 1 89 ? 13.945 -32.980 9.867 1.00 23.52 84 TYR A O 1
ATOM 669 N N . ASN A 1 90 ? 15.685 -34.253 9.211 1.00 27.29 85 ASN A N 1
ATOM 670 C CA . ASN A 1 90 ? 15.291 -34.321 7.811 1.00 33.06 85 ASN A CA 1
ATOM 671 C C . ASN A 1 90 ? 15.223 -35.782 7.383 1.00 36.47 85 ASN A C 1
ATOM 672 O O . ASN A 1 90 ? 15.715 -36.662 8.091 1.00 34.85 85 ASN A O 1
ATOM 677 N N . ASN A 1 91 ? 14.615 -36.043 6.230 1.00 37.58 86 ASN A N 1
ATOM 678 C CA . ASN A 1 91 ? 14.460 -37.412 5.743 1.00 37.83 86 ASN A CA 1
ATOM 679 C C . ASN A 1 91 ? 15.790 -38.112 5.472 1.00 36.25 86 ASN A C 1
ATOM 680 O O . ASN A 1 91 ? 15.908 -39.323 5.653 1.00 36.31 86 ASN A O 1
ATOM 685 N N . SER A 1 92 ? 16.789 -37.349 5.044 1.00 34.77 87 SER A N 1
ATOM 686 C CA . SER A 1 92 ? 18.106 -37.909 4.772 1.00 37.87 87 SER A CA 1
ATOM 687 C C . SER A 1 92 ? 18.706 -38.540 6.025 1.00 39.43 87 SER A C 1
ATOM 688 O O . SER A 1 92 ? 19.098 -39.707 6.021 1.00 41.66 87 SER A O 1
ATOM 691 N N . ILE A 1 93 ? 18.770 -37.754 7.095 1.00 37.34 88 ILE A N 1
ATOM 692 C CA . ILE A 1 93 ? 19.344 -38.200 8.359 1.00 36.50 88 ILE A CA 1
ATOM 693 C C . ILE A 1 93 ? 18.464 -39.235 9.052 1.00 33.30 88 ILE A C 1
ATOM 694 O O . ILE A 1 93 ? 18.964 -40.205 9.618 1.00 32.12 88 ILE A O 1
ATOM 699 N N . MET A 1 94 ? 17.153 -39.023 9.001 1.00 34.06 89 MET A N 1
ATOM 700 C CA . MET A 1 94 ? 16.213 -39.884 9.710 1.00 38.56 89 MET A CA 1
ATOM 701 C C . MET A 1 94 ? 16.023 -41.251 9.055 1.00 41.33 89 MET A C 1
ATOM 702 O O . MET A 1 94 ? 15.825 -42.250 9.746 1.00 41.20 89 MET A O 1
ATOM 707 N N . SER A 1 95 ? 16.079 -41.299 7.727 1.00 43.67 90 SER A N 1
ATOM 708 C CA . SER A 1 95 ? 15.925 -42.568 7.017 1.00 44.30 90 SER A CA 1
ATOM 709 C C . SER A 1 95 ? 17.158 -43.447 7.204 1.00 46.61 90 SER A C 1
ATOM 710 O O . SER A 1 95 ? 17.134 -44.641 6.908 1.00 49.37 90 SER A O 1
ATOM 713 N N . LYS A 1 96 ? 18.233 -42.840 7.695 1.00 45.55 91 LYS A N 1
ATOM 714 C CA . LYS A 1 96 ? 19.477 -43.554 7.952 1.00 45.61 91 LYS A CA 1
ATOM 715 C C . LYS A 1 96 ? 19.629 -43.841 9.439 1.00 43.43 91 LYS A C 1
ATOM 716 O O . LYS A 1 96 ? 20.640 -44.392 9.876 1.00 39.91 91 LYS A O 1
ATOM 722 N N . HIS A 1 97 ? 18.614 -43.457 10.208 1.00 45.50 92 HIS A N 1
ATOM 723 C CA . HIS A 1 97 ? 18.603 -43.657 11.651 1.00 46.02 92 HIS A CA 1
ATOM 724 C C . HIS A 1 97 ? 19.794 -42.964 12.308 1.00 39.80 92 HIS A C 1
ATOM 725 O O . HIS A 1 97 ? 20.402 -43.499 13.237 1.00 39.55 92 HIS A O 1
ATOM 732 N N . LYS A 1 98 ? 20.111 -41.767 11.824 1.00 36.07 93 LYS A N 1
ATOM 733 C CA . LYS A 1 98 ? 21.273 -41.026 12.300 1.00 37.10 93 LYS A CA 1
ATOM 734 C C . LYS A 1 98 ? 20.881 -39.852 13.198 1.00 34.28 93 LYS A C 1
ATOM 735 O O . LYS A 1 98 ? 21.735 -39.221 13.819 1.00 38.83 93 LYS A O 1
ATOM 741 N N . ASP A 1 99 ? 19.587 -39.561 13.262 1.00 25.18 94 ASP A N 1
ATOM 742 C CA . ASP A 1 99 ? 19.091 -38.459 14.082 1.00 23.79 94 ASP A CA 1
ATOM 743 C C . ASP A 1 99 ? 19.312 -38.708 15.574 1.00 23.25 94 ASP A C 1
ATOM 744 O O . ASP A 1 99 ? 19.626 -37.784 16.325 1.00 23.55 94 ASP A O 1
ATOM 749 N N . ILE A 1 100 ? 19.151 -39.958 15.997 1.00 25.72 95 ILE A N 1
ATOM 750 C CA . ILE A 1 100 ? 19.291 -40.312 17.406 1.00 28.83 95 ILE A CA 1
ATOM 751 C C . ILE A 1 100 ? 20.741 -40.201 17.867 1.00 28.78 95 ILE A C 1
ATOM 752 O O . ILE A 1 100 ? 21.014 -40.055 19.057 1.00 30.46 95 ILE A O 1
ATOM 757 N N . ASN A 1 101 ? 21.668 -40.270 16.919 1.00 30.75 96 ASN A N 1
ATOM 758 C CA . ASN A 1 101 ? 23.087 -40.190 17.242 1.00 34.18 96 ASN A CA 1
ATOM 759 C C . ASN A 1 101 ? 23.687 -38.848 16.838 1.00 33.02 96 ASN A C 1
ATOM 760 O O . ASN A 1 101 ? 24.873 -38.599 17.048 1.00 35.01 96 ASN A O 1
ATOM 765 N N . ASP A 1 102 ? 22.856 -37.986 16.261 1.00 29.06 97 ASP A N 1
ATOM 766 C CA . ASP A 1 102 ? 23.294 -36.660 15.838 1.00 27.04 97 ASP A CA 1
ATOM 767 C C . ASP A 1 102 ? 23.652 -35.800 17.048 1.00 27.64 97 ASP A C 1
ATOM 768 O O . ASP A 1 102 ? 22.846 -35.642 17.963 1.00 25.39 97 ASP A O 1
ATOM 773 N N . PRO A 1 103 ? 24.870 -35.239 17.052 1.00 29.55 98 PRO A N 1
ATOM 774 C CA . PRO A 1 103 ? 25.376 -34.440 18.175 1.00 29.45 98 PRO A CA 1
ATOM 775 C C . PRO A 1 103 ? 24.495 -33.236 18.515 1.00 26.22 98 PRO A C 1
ATOM 776 O O . PRO A 1 103 ? 24.493 -32.796 19.664 1.00 26.34 98 PRO A O 1
ATOM 780 N N . ARG A 1 104 ? 23.756 -32.718 17.538 1.00 21.43 99 ARG A N 1
ATOM 781 C CA . ARG A 1 104 ? 22.897 -31.559 17.770 1.00 21.53 99 ARG A CA 1
ATOM 782 C C . ARG A 1 104 ? 21.617 -31.936 18.511 1.00 19.73 99 ARG A C 1
ATOM 783 O O . ARG A 1 104 ? 20.858 -31.066 18.937 1.00 21.04 99 ARG A O 1
ATOM 791 N N . ALA A 1 105 ? 21.379 -33.235 18.656 1.00 21.17 100 ALA A N 1
ATOM 792 C CA . ALA A 1 105 ? 20.215 -33.722 19.385 1.00 20.42 100 ALA A CA 1
ATOM 793 C C . ALA A 1 105 ? 20.605 -34.128 20.801 1.00 19.24 100 ALA A C 1
ATOM 794 O O . ALA A 1 105 ? 19.749 -34.441 21.628 1.00 22.60 100 ALA A O 1
ATOM 796 N N . LYS A 1 106 ? 21.907 -34.115 21.069 1.00 18.00 101 LYS A N 1
ATOM 797 C CA . LYS A 1 106 ? 22.444 -34.555 22.352 1.00 18.01 101 LYS A CA 1
ATOM 798 C C . LYS A 1 106 ? 21.860 -33.778 23.530 1.00 15.95 101 LYS A C 1
ATOM 799 O O . LYS A 1 106 ? 21.612 -34.344 24.596 1.00 16.33 101 LYS A O 1
ATOM 805 N N . SER A 1 107 ? 21.636 -32.483 23.335 1.00 13.05 102 SER A N 1
ATOM 806 C CA . SER A 1 107 ? 21.124 -31.631 24.404 1.00 13.73 102 SER A CA 1
ATOM 807 C C . SER A 1 107 ? 19.685 -31.968 24.798 1.00 15.70 102 SER A C 1
ATOM 808 O O . SER A 1 107 ? 19.362 -32.034 25.983 1.00 17.42 102 SER A O 1
ATOM 811 N N . VAL A 1 108 ? 18.826 -32.184 23.806 1.00 13.69 103 VAL A N 1
ATOM 812 C CA . VAL A 1 108 ? 17.416 -32.453 24.074 1.00 14.23 103 VAL A CA 1
ATOM 813 C C . VAL A 1 108 ? 17.204 -33.862 24.625 1.00 14.94 103 VAL A C 1
ATOM 814 O O . VAL A 1 108 ? 16.300 -34.094 25.427 1.00 15.44 103 VAL A O 1
ATOM 818 N N . LEU A 1 109 ? 18.042 -34.800 24.197 1.00 9.41 104 LEU A N 1
ATOM 819 C CA . LEU A 1 109 ? 17.997 -36.154 24.736 1.00 14.43 104 LEU A CA 1
ATOM 820 C C . LEU A 1 109 ? 18.465 -36.150 26.187 1.00 14.68 104 LEU A C 1
ATOM 821 O O . LEU A 1 109 ? 17.918 -36.859 27.029 1.00 13.69 104 LEU A O 1
ATOM 826 N N . HIS A 1 110 ? 19.482 -35.341 26.464 1.00 13.97 105 HIS A N 1
ATOM 827 C CA . HIS A 1 110 ? 20.024 -35.208 27.808 1.00 17.06 105 HIS A CA 1
ATOM 828 C C . HIS A 1 110 ? 18.952 -34.752 28.791 1.00 17.06 105 HIS A C 1
ATOM 829 O O . HIS A 1 110 ? 18.807 -35.319 29.874 1.00 21.71 105 HIS A O 1
ATOM 836 N N . LEU A 1 111 ? 18.202 -33.726 28.405 1.00 11.65 106 LEU A N 1
ATOM 837 C CA . LEU A 1 111 ? 17.177 -33.156 29.273 1.00 12.53 106 LEU A CA 1
ATOM 838 C C . LEU A 1 111 ? 16.117 -34.174 29.685 1.00 12.71 106 LEU A C 1
ATOM 839 O O . LEU A 1 111 ? 15.675 -34.187 30.833 1.00 14.74 106 LEU A O 1
ATOM 844 N N . TYR A 1 112 ? 15.710 -35.026 28.749 1.00 11.65 107 TYR A N 1
ATOM 845 C CA . TYR A 1 112 ? 14.642 -35.986 29.015 1.00 13.61 107 TYR A CA 1
ATOM 846 C C . TYR A 1 112 ? 15.148 -37.320 29.565 1.00 15.98 107 TYR A C 1
ATOM 847 O O . TYR A 1 112 ? 14.472 -37.960 30.370 1.00 20.14 107 TYR A O 1
ATOM 856 N N . ARG A 1 113 ? 16.335 -37.736 29.135 1.00 14.81 108 ARG A N 1
ATOM 857 C CA . ARG A 1 113 ? 16.933 -38.972 29.635 1.00 14.11 108 ARG A CA 1
ATOM 858 C C . ARG A 1 113 ? 17.491 -38.791 31.041 1.00 15.00 108 ARG A C 1
ATOM 859 O O . ARG A 1 113 ? 17.214 -39.587 31.938 1.00 16.88 108 ARG A O 1
ATOM 867 N N . ASP A 1 114 ? 18.279 -37.737 31.223 1.00 11.43 109 ASP A N 1
ATOM 868 C CA . ASP A 1 114 ? 19.105 -37.600 32.415 1.00 15.64 109 ASP A CA 1
ATOM 869 C C . ASP A 1 114 ? 18.541 -36.666 33.486 1.00 17.32 109 ASP A C 1
ATOM 870 O O . ASP A 1 114 ? 18.915 -36.766 34.653 1.00 16.82 109 ASP A O 1
ATOM 875 N N . ILE A 1 115 ? 17.647 -35.764 33.097 1.00 15.00 110 ILE A N 1
ATOM 876 C CA . ILE A 1 115 ? 17.131 -34.769 34.033 1.00 15.88 110 ILE A CA 1
ATOM 877 C C . ILE A 1 115 ? 15.709 -35.056 34.510 1.00 16.14 110 ILE A C 1
ATOM 878 O O . ILE A 1 115 ? 15.482 -35.334 35.688 1.00 15.80 110 ILE A O 1
ATOM 883 N N . LEU A 1 116 ? 14.758 -34.989 33.584 1.00 15.20 111 LEU A N 1
ATOM 884 C CA . LEU A 1 116 ? 13.335 -35.074 33.915 1.00 15.45 111 LEU A CA 1
ATOM 885 C C . LEU A 1 116 ? 12.951 -36.220 34.859 1.00 12.65 111 LEU A C 1
ATOM 886 O O . LEU A 1 116 ? 12.244 -35.999 35.840 1.00 13.90 111 LEU A O 1
ATOM 891 N N . PRO A 1 117 ? 13.408 -37.448 34.564 1.00 12.64 112 PRO A N 1
ATOM 892 C CA . PRO A 1 117 ? 12.978 -38.605 35.358 1.00 16.32 112 PRO A CA 1
ATOM 893 C C . PRO A 1 117 ? 13.491 -38.591 36.796 1.00 19.09 112 PRO A C 1
ATOM 894 O O . PRO A 1 117 ? 13.067 -39.431 37.589 1.00 24.42 112 PRO A O 1
ATOM 898 N N . TYR A 1 118 ? 14.381 -37.661 37.130 1.00 17.23 113 TYR A N 1
ATOM 899 C CA . TYR A 1 118 ? 15.010 -37.666 38.448 1.00 17.49 113 TYR A CA 1
ATOM 900 C C . TYR A 1 118 ? 14.694 -36.433 39.294 1.00 16.32 113 TYR A C 1
ATOM 901 O O . TYR A 1 118 ? 15.042 -36.380 40.472 1.00 17.95 113 TYR A O 1
ATOM 910 N N . LEU A 1 119 ? 14.029 -35.449 38.697 1.00 13.81 114 LEU A N 1
ATOM 911 C CA . LEU A 1 119 ? 13.623 -34.256 39.433 1.00 11.09 114 LEU A CA 1
ATOM 912 C C . LEU A 1 119 ? 12.646 -34.612 40.547 1.00 15.49 114 LEU A C 1
ATOM 913 O O . LEU A 1 119 ? 11.778 -35.466 40.370 1.00 16.63 114 LEU A O 1
ATOM 918 N N . ILE A 1 120 ? 12.796 -33.959 41.695 1.00 17.57 115 ILE A N 1
ATOM 919 C CA . ILE A 1 120 ? 11.830 -34.103 42.775 1.00 17.96 115 ILE A CA 1
ATOM 920 C C . ILE A 1 120 ? 10.491 -33.564 42.299 1.00 19.43 115 ILE A C 1
ATOM 921 O O . ILE A 1 120 ? 9.445 -34.171 42.523 1.00 22.10 115 ILE A O 1
ATOM 926 N N . ASN A 1 121 ? 10.539 -32.417 41.629 1.00 16.38 116 ASN A N 1
ATOM 927 C CA . ASN A 1 121 ? 9.346 -31.800 41.072 1.00 19.83 116 ASN A CA 1
ATOM 928 C C . ASN A 1 121 ? 9.436 -31.653 39.557 1.00 19.70 116 ASN A C 1
ATOM 929 O O . ASN A 1 121 ? 10.037 -30.706 39.053 1.00 23.93 116 ASN A O 1
ATOM 934 N N . LYS A 1 122 ? 8.843 -32.598 38.835 1.00 19.60 117 LYS A N 1
ATOM 935 C CA . LYS A 1 122 ? 8.781 -32.511 37.383 1.00 21.32 117 LYS A CA 1
ATOM 936 C C . LYS A 1 122 ? 7.996 -31.269 36.990 1.00 17.77 117 LYS A C 1
ATOM 937 O O . LYS A 1 122 ? 7.032 -30.908 37.664 1.00 14.36 117 LYS A O 1
ATOM 943 N N . PRO A 1 123 ? 8.408 -30.605 35.898 1.00 20.27 118 PRO A N 1
ATOM 944 C CA . PRO A 1 123 ? 7.672 -29.437 35.403 1.00 15.67 118 PRO A CA 1
ATOM 945 C C . PRO A 1 123 ? 6.222 -29.804 35.115 1.00 14.06 118 PRO A C 1
ATOM 946 O O . PRO A 1 123 ? 5.965 -30.804 34.445 1.00 12.85 118 PRO A O 1
ATOM 950 N N . LYS A 1 124 ? 5.288 -29.012 35.628 1.00 15.18 119 LYS A N 1
ATOM 951 C CA . LYS A 1 124 ? 3.868 -29.301 35.455 1.00 16.24 119 LYS A CA 1
ATOM 952 C C . LYS A 1 124 ? 3.386 -29.014 34.034 1.00 15.09 119 LYS A C 1
ATOM 953 O O . LYS A 1 124 ? 2.322 -29.479 33.629 1.00 16.35 119 LYS A O 1
ATOM 959 N N . HIS A 1 125 ? 4.172 -28.247 33.285 1.00 9.50 120 HIS A N 1
ATOM 960 C CA . HIS A 1 125 ? 3.851 -27.946 31.894 1.00 8.73 120 HIS A CA 1
ATOM 961 C C . HIS A 1 125 ? 5.107 -27.954 31.033 1.00 10.30 120 HIS A C 1
ATOM 962 O O . HIS A 1 125 ? 6.137 -27.399 31.416 1.00 7.91 120 HIS A O 1
ATOM 969 N N . ILE A 1 126 ? 5.016 -28.594 29.871 1.00 14.11 121 ILE A N 1
ATOM 970 C CA . ILE A 1 126 ? 6.112 -28.619 28.910 1.00 10.53 121 ILE A CA 1
ATOM 971 C C . ILE A 1 126 ? 5.605 -28.255 27.521 1.00 11.60 121 ILE A C 1
ATOM 972 O O . ILE A 1 126 ? 4.571 -28.755 27.076 1.00 5.92 121 ILE A O 1
ATOM 977 N N . PHE A 1 127 ? 6.339 -27.385 26.838 1.00 10.53 122 PHE A N 1
ATOM 978 C CA . PHE A 1 127 ? 5.992 -27.003 25.477 1.00 12.62 122 PHE A CA 1
ATOM 979 C C . PHE A 1 127 ? 7.197 -27.163 24.558 1.00 14.93 122 PHE A C 1
ATOM 980 O O . PHE A 1 127 ? 8.257 -26.586 24.801 1.00 16.62 122 PHE A O 1
ATOM 988 N N . ILE A 1 128 ? 7.031 -27.956 23.506 1.00 13.92 123 ILE A N 1
ATOM 989 C CA . ILE A 1 128 ? 8.104 -28.183 22.549 1.00 14.26 123 ILE A CA 1
ATOM 990 C C . ILE A 1 128 ? 7.710 -27.689 21.165 1.00 16.86 123 ILE A C 1
ATOM 991 O O . ILE A 1 128 ? 6.577 -27.878 20.727 1.00 19.07 123 ILE A O 1
ATOM 996 N N . GLU A 1 129 ? 8.652 -27.051 20.480 1.00 18.29 124 GLU A N 1
ATOM 997 C CA . GLU A 1 129 ? 8.417 -26.577 19.123 1.00 15.34 124 GLU A CA 1
ATOM 998 C C . GLU A 1 129 ? 9.537 -27.058 18.209 1.00 14.94 124 GLU A C 1
ATOM 999 O O . GLU A 1 129 ? 10.711 -27.010 18.575 1.00 15.56 124 GLU A O 1
ATOM 1005 N N . ASN A 1 130 ? 9.169 -27.527 17.022 1.00 18.06 125 ASN A N 1
ATOM 1006 C CA . ASN A 1 130 ? 10.149 -28.029 16.066 1.00 17.04 125 ASN A CA 1
ATOM 1007 C C . ASN A 1 130 ? 9.558 -28.143 14.666 1.00 12.69 125 ASN A C 1
ATOM 1008 O O . ASN A 1 130 ? 8.444 -27.681 14.415 1.00 11.30 125 ASN A O 1
ATOM 1013 N N . VAL A 1 131 ? 10.310 -28.755 13.757 1.00 14.54 126 VAL A N 1
ATOM 1014 C CA . VAL A 1 131 ? 9.834 -28.985 12.398 1.00 14.20 126 VAL A CA 1
ATOM 1015 C C . VAL A 1 131 ? 8.984 -30.252 12.338 1.00 16.81 126 VAL A C 1
ATOM 1016 O O . VAL A 1 131 ? 9.141 -31.145 13.171 1.00 17.67 126 VAL A O 1
ATOM 1020 N N . PRO A 1 132 ? 8.072 -30.326 11.355 1.00 12.33 127 PRO A N 1
ATOM 1021 C CA . PRO A 1 132 ? 7.141 -31.449 11.204 1.00 10.88 127 PRO A CA 1
ATOM 1022 C C . PRO A 1 132 ? 7.804 -32.821 11.336 1.00 14.34 127 PRO A C 1
ATOM 1023 O O . PRO A 1 132 ? 7.276 -33.685 12.037 1.00 17.45 127 PRO A O 1
ATOM 1027 N N . LEU A 1 133 ? 8.945 -33.014 10.680 1.00 14.82 128 LEU A N 1
ATOM 1028 C CA . LEU A 1 133 ? 9.615 -34.314 10.678 1.00 16.09 128 LEU A CA 1
ATOM 1029 C C . LEU A 1 133 ? 10.070 -34.767 12.064 1.00 17.82 128 LEU A C 1
ATOM 1030 O O . LEU A 1 133 ? 10.333 -35.949 12.280 1.00 18.99 128 LEU A O 1
ATOM 1035 N N . PHE A 1 134 ? 10.164 -33.827 12.998 1.00 15.37 129 PHE A N 1
ATOM 1036 C CA . PHE A 1 134 ? 10.538 -34.158 14.369 1.00 15.48 129 PHE A CA 1
ATOM 1037 C C . PHE A 1 134 ? 9.546 -35.157 14.952 1.00 16.74 129 PHE A C 1
ATOM 1038 O O . PHE A 1 134 ? 9.915 -36.039 15.726 1.00 16.36 129 PHE A O 1
ATOM 1046 N N . LYS A 1 135 ? 8.284 -35.012 14.561 1.00 16.61 130 LYS A N 1
ATOM 1047 C CA . LYS A 1 135 ? 7.219 -35.895 15.020 1.00 17.60 130 LYS A CA 1
ATOM 1048 C C . LYS A 1 135 ? 7.516 -37.362 14.714 1.00 19.46 130 LYS A C 1
ATOM 1049 O O . LYS A 1 135 ? 7.091 -38.255 15.447 1.00 20.84 130 LYS A O 1
ATOM 1055 N N . GLU A 1 136 ? 8.250 -37.606 13.633 1.00 24.56 131 GLU A N 1
ATOM 1056 C CA . GLU A 1 136 ? 8.552 -38.971 13.207 1.00 27.67 131 GLU A CA 1
ATOM 1057 C C . GLU A 1 136 ? 9.964 -39.418 13.581 1.00 26.47 131 GLU A C 1
ATOM 1058 O O . GLU A 1 136 ? 10.369 -40.536 13.260 1.00 28.96 131 GLU A O 1
ATOM 1064 N N . SER A 1 137 ? 10.710 -38.549 14.256 1.00 20.34 132 SER A N 1
ATOM 1065 C CA . SER A 1 137 ? 12.097 -38.846 14.603 1.00 18.58 132 SER A CA 1
ATOM 1066 C C . SER A 1 137 ? 12.207 -39.896 15.701 1.00 17.95 132 SER A C 1
ATOM 1067 O O . SER A 1 137 ? 11.302 -40.049 16.522 1.00 17.68 132 SER A O 1
ATOM 1070 N N . LEU A 1 138 ? 13.322 -40.619 15.708 1.00 16.66 133 LEU A N 1
ATOM 1071 C CA . LEU A 1 138 ? 13.609 -41.564 16.777 1.00 19.81 133 LEU A CA 1
ATOM 1072 C C . LEU A 1 138 ? 13.847 -40.800 18.072 1.00 20.06 133 LEU A C 1
ATOM 1073 O O . LEU A 1 138 ? 13.612 -41.317 19.163 1.00 17.54 133 LEU A O 1
ATOM 1078 N N . VAL A 1 139 ? 14.316 -39.564 17.940 1.00 18.65 134 VAL A N 1
ATOM 1079 C CA . VAL A 1 139 ? 14.555 -38.709 19.095 1.00 17.11 134 VAL A CA 1
ATOM 1080 C C . VAL A 1 139 ? 13.265 -38.439 19.858 1.00 15.61 134 VAL A C 1
ATOM 1081 O O . VAL A 1 139 ? 13.198 -38.642 21.069 1.00 15.72 134 VAL A O 1
ATOM 1085 N N . PHE A 1 140 ? 12.239 -37.980 19.150 1.00 12.88 135 PHE A N 1
ATOM 1086 C CA . PHE A 1 140 ? 10.965 -37.684 19.795 1.00 14.85 135 PHE A CA 1
ATOM 1087 C C . PHE A 1 140 ? 10.232 -38.948 20.228 1.00 17.56 135 PHE A C 1
ATOM 1088 O O . PHE A 1 140 ? 9.538 -38.949 21.244 1.00 18.10 135 PHE A O 1
ATOM 1096 N N . LYS A 1 141 ? 10.380 -40.019 19.455 1.00 16.79 136 LYS A N 1
ATOM 1097 C CA . LYS A 1 141 ? 9.780 -41.297 19.819 1.00 13.79 136 LYS A CA 1
ATOM 1098 C C . LYS A 1 141 ? 10.201 -41.672 21.234 1.00 14.98 136 LYS A C 1
ATOM 1099 O O . LYS A 1 141 ? 9.392 -42.136 22.036 1.00 13.82 136 LYS A O 1
ATOM 1105 N N . GLU A 1 142 ? 11.478 -41.455 21.533 1.00 14.40 137 GLU A N 1
ATOM 1106 C CA . GLU A 1 142 ? 12.023 -41.752 22.851 1.00 16.87 137 GLU A CA 1
ATOM 1107 C C . GLU A 1 142 ? 11.542 -40.737 23.884 1.00 19.39 137 GLU A C 1
ATOM 1108 O O . GLU A 1 142 ? 11.169 -41.105 24.998 1.00 22.54 137 GLU A O 1
ATOM 1114 N N . ILE A 1 143 ? 11.552 -39.461 23.510 1.00 17.21 138 ILE A N 1
ATOM 1115 C CA . ILE A 1 143 ? 11.063 -38.406 24.391 1.00 14.10 138 ILE A CA 1
ATOM 1116 C C . ILE A 1 143 ? 9.602 -38.647 24.764 1.00 14.05 138 ILE A C 1
ATOM 1117 O O . ILE A 1 143 ? 9.204 -38.451 25.913 1.00 14.23 138 ILE A O 1
ATOM 1122 N N . TYR A 1 144 ? 8.811 -39.083 23.788 1.00 8.44 139 TYR A N 1
ATOM 1123 C CA . TYR A 1 144 ? 7.404 -39.390 24.015 1.00 10.73 139 TYR A CA 1
ATOM 1124 C C . TYR A 1 144 ? 7.259 -40.499 25.050 1.00 13.74 139 TYR A C 1
ATOM 1125 O O . TYR A 1 144 ? 6.487 -40.375 26.000 1.00 13.47 139 TYR A O 1
ATOM 1134 N N . ASN A 1 145 ? 8.009 -41.581 24.862 1.00 15.30 140 ASN A N 1
ATOM 1135 C CA . ASN A 1 145 ? 7.999 -42.692 25.807 1.00 18.37 140 ASN A CA 1
ATOM 1136 C C . ASN A 1 145 ? 8.389 -42.251 27.214 1.00 16.89 140 ASN A C 1
ATOM 1137 O O . ASN A 1 145 ? 7.740 -42.623 28.190 1.00 17.49 140 ASN A O 1
ATOM 1142 N N . ILE A 1 146 ? 9.453 -41.459 27.313 1.00 15.59 141 ILE A N 1
ATOM 1143 C CA . ILE A 1 146 ? 9.908 -40.955 28.602 1.00 16.15 141 ILE A CA 1
ATOM 1144 C C . ILE A 1 146 ? 8.811 -40.145 29.287 1.00 15.99 141 ILE A C 1
ATOM 1145 O O . ILE A 1 146 ? 8.502 -40.366 30.458 1.00 17.83 141 ILE A O 1
ATOM 1150 N N . LEU A 1 147 ? 8.223 -39.210 28.548 1.00 14.75 142 LEU A N 1
ATOM 1151 C CA . LEU A 1 147 ? 7.141 -38.388 29.076 1.00 15.40 142 LEU A CA 1
ATOM 1152 C C . LEU A 1 147 ? 5.978 -39.247 29.562 1.00 16.62 142 LEU A C 1
ATOM 1153 O O . LEU A 1 147 ? 5.444 -39.024 30.648 1.00 21.23 142 LEU A O 1
ATOM 1158 N N . ILE A 1 148 ? 5.590 -40.231 28.756 1.00 15.88 143 ILE A N 1
ATOM 1159 C CA . ILE A 1 148 ? 4.512 -41.141 29.126 1.00 15.60 143 ILE A CA 1
ATOM 1160 C C . ILE A 1 148 ? 4.844 -41.899 30.407 1.00 19.06 143 ILE A C 1
ATOM 1161 O O . ILE A 1 148 ? 4.031 -41.964 31.330 1.00 18.33 143 ILE A O 1
ATOM 1166 N N . LYS A 1 149 ? 6.044 -42.467 30.456 1.00 17.58 144 LYS A N 1
ATOM 1167 C CA . LYS A 1 149 ? 6.486 -43.219 31.622 1.00 18.54 144 LYS A CA 1
ATOM 1168 C C . LYS A 1 149 ? 6.511 -42.342 32.871 1.00 20.28 144 LYS A C 1
ATOM 1169 O O . LYS A 1 149 ? 6.340 -42.831 33.988 1.00 26.05 144 LYS A O 1
ATOM 1175 N N . ASN A 1 150 ? 6.717 -41.043 32.679 1.00 14.38 145 ASN A N 1
ATOM 1176 C CA . ASN A 1 150 ? 6.741 -40.107 33.800 1.00 14.51 145 ASN A CA 1
ATOM 1177 C C . ASN A 1 150 ? 5.402 -39.408 34.040 1.00 13.96 145 ASN A C 1
ATOM 1178 O O . ASN A 1 150 ? 5.356 -38.312 34.600 1.00 15.55 145 ASN A O 1
ATOM 1183 N N . GLN A 1 151 ? 4.322 -40.052 33.604 1.00 11.70 146 GLN A N 1
ATOM 1184 C CA . GLN A 1 151 ? 2.958 -39.646 33.947 1.00 9.64 146 GLN A CA 1
ATOM 1185 C C . GLN A 1 151 ? 2.464 -38.365 33.269 1.00 10.92 146 GLN A C 1
ATOM 1186 O O . GLN A 1 151 ? 1.614 -37.661 33.814 1.00 16.50 146 GLN A O 1
ATOM 1192 N N . TYR A 1 152 ? 2.985 -38.069 32.083 1.00 11.04 147 TYR A N 1
ATOM 1193 C CA . TYR A 1 152 ? 2.564 -36.880 31.348 1.00 9.16 147 TYR A CA 1
ATOM 1194 C C . TYR A 1 152 ? 1.421 -37.177 30.386 1.00 14.25 147 TYR A C 1
ATOM 1195 O O . TYR A 1 152 ? 1.341 -38.265 29.816 1.00 19.43 147 TYR A O 1
ATOM 1204 N N . TYR A 1 153 ? 0.535 -36.201 30.216 1.00 13.14 148 TYR A N 1
ATOM 1205 C CA . TYR A 1 153 ? -0.463 -36.242 29.155 1.00 16.21 148 TYR A CA 1
ATOM 1206 C C . TYR A 1 153 ? 0.054 -35.405 27.992 1.00 18.66 148 TYR A C 1
ATOM 1207 O O . TYR A 1 153 ? 0.516 -34.282 28.187 1.00 19.05 148 TYR A O 1
ATOM 1216 N N . ILE A 1 154 ? -0.019 -35.951 26.783 1.00 19.36 149 ILE A N 1
ATOM 1217 C CA . ILE A 1 154 ? 0.590 -35.300 25.631 1.00 18.29 149 ILE A CA 1
ATOM 1218 C C . ILE A 1 154 ? -0.384 -35.053 24.486 1.00 23.36 149 ILE A C 1
ATOM 1219 O O . ILE A 1 154 ? -1.029 -35.978 23.991 1.00 24.51 149 ILE A O 1
ATOM 1224 N N . LYS A 1 155 ? -0.485 -33.792 24.077 1.00 23.80 150 LYS A N 1
ATOM 1225 C CA . LYS A 1 155 ? -1.216 -33.433 22.871 1.00 23.58 150 LYS A CA 1
ATOM 1226 C C . LYS A 1 155 ? -0.298 -32.691 21.910 1.00 21.08 150 LYS A C 1
ATOM 1227 O O . LYS A 1 155 ? 0.448 -31.798 22.310 1.00 18.20 150 LYS A O 1
ATOM 1233 N N . ASP A 1 156 ? -0.355 -33.069 20.639 1.00 20.08 151 ASP A N 1
ATOM 1234 C CA . ASP A 1 156 ? 0.514 -32.481 19.629 1.00 20.09 151 ASP A CA 1
ATOM 1235 C C . ASP A 1 156 ? -0.275 -32.016 18.409 1.00 19.57 151 ASP A C 1
ATOM 1236 O O . ASP A 1 156 ? -1.391 -32.475 18.168 1.00 19.79 151 ASP A O 1
ATOM 1241 N N . ILE A 1 157 ? 0.310 -31.103 17.642 1.00 19.20 152 ILE A N 1
ATOM 1242 C CA . ILE A 1 157 ? -0.351 -30.582 16.453 1.00 21.54 152 ILE A CA 1
ATOM 1243 C C . ILE A 1 157 ? 0.649 -30.041 15.439 1.00 19.65 152 ILE A C 1
ATOM 1244 O O . ILE A 1 157 ? 1.648 -29.422 15.804 1.00 18.08 152 ILE A O 1
ATOM 1249 N N . ILE A 1 158 ? 0.374 -30.295 14.165 1.00 18.54 153 ILE A N 1
ATOM 1250 C CA . ILE A 1 158 ? 1.127 -29.692 13.077 1.00 15.11 153 ILE A CA 1
ATOM 1251 C C . ILE A 1 158 ? 0.245 -28.643 12.413 1.00 14.98 153 ILE A C 1
ATOM 1252 O O . ILE A 1 158 ? -0.795 -28.973 11.842 1.00 22.01 153 ILE A O 1
ATOM 1257 N N . CYS A 1 159 ? 0.649 -27.380 12.497 1.00 13.12 154 CYS A N 1
ATOM 1258 C CA . CYS A 1 159 ? -0.153 -26.300 11.935 1.00 13.74 154 CYS A CA 1
ATOM 1259 C C . CYS A 1 159 ? 0.704 -25.138 11.447 1.00 14.76 154 CYS A C 1
ATOM 1260 O O . CYS A 1 159 ? 1.903 -25.081 11.715 1.00 12.89 154 CYS A O 1
ATOM 1263 N N . SER A 1 160 ? 0.072 -24.210 10.734 1.00 16.75 155 SER A N 1
ATOM 1264 C CA . SER A 1 160 ? 0.766 -23.065 10.157 1.00 16.34 155 SER A CA 1
ATOM 1265 C C . SER A 1 160 ? 0.045 -21.773 10.533 1.00 19.23 155 SER A C 1
ATOM 1266 O O . SER A 1 160 ? -1.159 -21.785 10.791 1.00 19.82 155 SER A O 1
ATOM 1269 N N . PRO A 1 161 ? 0.783 -20.652 10.578 1.00 18.47 156 PRO A N 1
ATOM 1270 C CA . PRO A 1 161 ? 0.193 -19.352 10.920 1.00 19.09 156 PRO A CA 1
ATOM 1271 C C . PRO A 1 161 ? -1.001 -18.989 10.038 1.00 20.93 156 PRO A C 1
ATOM 1272 O O . PRO A 1 161 ? -1.914 -18.306 10.502 1.00 20.71 156 PRO A O 1
ATOM 1276 N N . ILE A 1 162 ? -0.993 -19.438 8.787 1.00 21.37 157 ILE A N 1
ATOM 1277 C CA . ILE A 1 162 ? -2.096 -19.148 7.877 1.00 26.19 157 ILE A CA 1
ATOM 1278 C C . ILE A 1 162 ? -3.397 -19.765 8.378 1.00 28.26 157 ILE A C 1
ATOM 1279 O O . ILE A 1 162 ? -4.487 -19.292 8.054 1.00 28.34 157 ILE A O 1
ATOM 1284 N N . ASP A 1 163 ? -3.273 -20.821 9.175 1.00 26.49 158 ASP A N 1
ATOM 1285 C CA . ASP A 1 163 ? -4.436 -21.511 9.721 1.00 25.68 158 ASP A CA 1
ATOM 1286 C C . ASP A 1 163 ? -5.228 -20.619 10.673 1.00 23.57 158 ASP A C 1
ATOM 1287 O O . ASP A 1 163 ? -6.431 -20.804 10.847 1.00 25.12 158 ASP A O 1
ATOM 1292 N N . ILE A 1 164 ? -4.550 -19.652 11.285 1.00 20.33 159 ILE A N 1
ATOM 1293 C CA . ILE A 1 164 ? -5.219 -18.702 12.169 1.00 19.24 159 ILE A CA 1
ATOM 1294 C C . ILE A 1 164 ? -5.247 -17.289 11.587 1.00 21.58 159 ILE A C 1
ATOM 1295 O O . ILE A 1 164 ? -5.402 -16.311 12.316 1.00 23.16 159 ILE A O 1
ATOM 1300 N N . GLY A 1 165 ? -5.087 -17.188 10.272 1.00 21.21 160 GLY A N 1
ATOM 1301 C CA . GLY A 1 165 ? -5.261 -15.924 9.578 1.00 20.89 160 GLY A CA 1
ATOM 1302 C C . GLY A 1 165 ? -4.029 -15.042 9.486 1.00 23.89 160 GLY A C 1
ATOM 1303 O O . GLY A 1 165 ? -4.136 -13.856 9.175 1.00 25.57 160 GLY A O 1
ATOM 1304 N N . ILE A 1 166 ? -2.860 -15.613 9.755 1.00 24.65 161 ILE A N 1
ATOM 1305 C CA . ILE A 1 166 ? -1.610 -14.875 9.614 1.00 25.22 161 ILE A CA 1
ATOM 1306 C C . ILE A 1 166 ? -0.990 -15.159 8.250 1.00 25.68 161 ILE A C 1
ATOM 1307 O O . ILE A 1 166 ? -0.731 -16.312 7.910 1.00 29.11 161 ILE A O 1
ATOM 1312 N N . PRO A 1 167 ? -0.755 -14.099 7.461 1.00 25.72 162 PRO A N 1
ATOM 1313 C CA . PRO A 1 167 ? -0.248 -14.217 6.088 1.00 28.80 162 PRO A CA 1
ATOM 1314 C C . PRO A 1 167 ? 1.206 -14.682 6.025 1.00 27.18 162 PRO A C 1
ATOM 1315 O O . PRO A 1 167 ? 2.068 -13.952 5.535 1.00 25.67 162 PRO A O 1
ATOM 1319 N N . ASN A 1 168 ? 1.467 -15.889 6.514 1.00 24.60 163 ASN A N 1
ATOM 1320 C CA . ASN A 1 168 ? 2.806 -16.464 6.459 1.00 22.91 163 ASN A CA 1
ATOM 1321 C C . ASN A 1 168 ? 2.788 -17.973 6.651 1.00 24.20 163 ASN A C 1
ATOM 1322 O O . ASN A 1 168 ? 2.235 -18.479 7.627 1.00 26.19 163 ASN A O 1
ATOM 1327 N N . SER A 1 169 ? 3.396 -18.689 5.713 1.00 23.40 164 SER A N 1
ATOM 1328 C CA . SER A 1 169 ? 3.462 -20.140 5.792 1.00 23.78 164 SER A CA 1
ATOM 1329 C C . SER A 1 169 ? 4.683 -20.598 6.575 1.00 24.70 164 SER A C 1
ATOM 1330 O O . SER A 1 169 ? 5.816 -20.450 6.120 1.00 24.80 164 SER A O 1
ATOM 1333 N N . ARG A 1 170 ? 4.445 -21.151 7.759 1.00 20.80 165 ARG A N 1
ATOM 1334 C CA . ARG A 1 170 ? 5.520 -21.7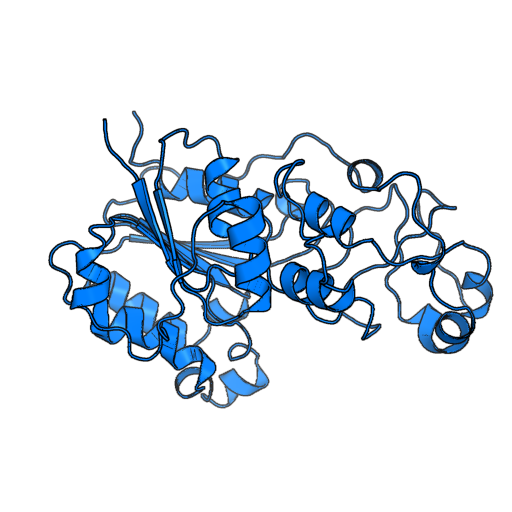05 8.571 1.00 20.34 165 ARG A CA 1
ATOM 1335 C C . ARG A 1 170 ? 5.028 -22.940 9.315 1.00 20.00 165 ARG A C 1
ATOM 1336 O O . ARG A 1 170 ? 4.870 -22.923 10.535 1.00 17.14 165 ARG A O 1
ATOM 1344 N N . THR A 1 171 ? 4.780 -24.008 8.565 1.00 18.04 166 THR A N 1
ATOM 1345 C CA . THR A 1 171 ? 4.292 -25.254 9.138 1.00 18.19 166 THR A CA 1
ATOM 1346 C C . THR A 1 171 ? 5.279 -25.819 10.153 1.00 18.32 166 THR A C 1
ATOM 1347 O O . THR A 1 171 ? 6.418 -26.142 9.815 1.00 17.09 166 THR A O 1
ATOM 1351 N N . ARG A 1 172 ? 4.836 -25.934 11.400 1.00 17.10 167 ARG A N 1
ATOM 1352 C CA . ARG A 1 172 ? 5.685 -26.449 12.468 1.00 15.97 167 ARG A CA 1
ATOM 1353 C C . ARG A 1 172 ? 4.966 -27.481 13.332 1.00 14.79 167 ARG A C 1
ATOM 1354 O O . ARG A 1 172 ? 3.739 -27.589 13.309 1.00 16.92 167 ARG A O 1
ATOM 1362 N N . TYR A 1 173 ? 5.748 -28.239 14.091 1.00 13.84 168 TYR A N 1
ATOM 1363 C CA . TYR A 1 173 ? 5.216 -29.266 14.973 1.00 13.54 168 TYR A CA 1
ATOM 1364 C C . TYR A 1 173 ? 5.263 -28.775 16.413 1.00 10.67 168 TYR A C 1
ATOM 1365 O O . TYR A 1 173 ? 6.267 -28.211 16.852 1.00 8.16 168 TYR A O 1
ATOM 1374 N N . TYR A 1 174 ? 4.171 -28.983 17.143 1.00 11.05 169 TYR A N 1
ATOM 1375 C CA . TYR A 1 174 ? 4.063 -28.498 18.515 1.00 10.98 169 TYR A CA 1
ATOM 1376 C C . TYR A 1 174 ? 3.650 -29.597 19.488 1.00 13.84 169 TYR A C 1
ATOM 1377 O O . TYR A 1 174 ? 2.669 -30.304 19.260 1.00 12.29 169 TYR A O 1
ATOM 1386 N N . VAL A 1 175 ? 4.398 -29.729 20.579 1.00 13.30 170 VAL A N 1
ATOM 1387 C CA . VAL A 1 175 ? 4.083 -30.716 21.603 1.00 14.80 170 VAL A CA 1
ATOM 1388 C C . VAL A 1 175 ? 3.669 -30.031 22.901 1.00 15.75 170 VAL A C 1
ATOM 1389 O O . VAL A 1 175 ? 4.376 -29.164 23.410 1.00 17.56 170 VAL A O 1
ATOM 1393 N N . MET A 1 176 ? 2.514 -30.426 23.425 1.00 15.15 171 MET A N 1
ATOM 1394 C CA . MET A 1 176 ? 2.004 -29.876 24.674 1.00 15.66 171 MET A CA 1
ATOM 1395 C C . MET A 1 176 ? 1.842 -30.976 25.713 1.00 15.97 171 MET A C 1
ATOM 1396 O O . MET A 1 176 ? 0.951 -31.819 25.606 1.00 14.07 171 MET A O 1
ATOM 1401 N N . ALA A 1 177 ? 2.712 -30.965 26.717 1.00 14.92 172 ALA A N 1
ATOM 1402 C CA . ALA A 1 177 ? 2.706 -31.999 27.742 1.00 12.54 172 ALA A CA 1
ATOM 1403 C C . ALA A 1 177 ? 2.494 -31.407 29.129 1.00 15.21 172 ALA A C 1
ATOM 1404 O O . ALA A 1 177 ? 3.011 -30.337 29.443 1.00 16.62 172 ALA A O 1
ATOM 1406 N N . ARG A 1 178 ? 1.725 -32.111 29.952 1.00 11.55 173 ARG A N 1
ATOM 1407 C CA . ARG A 1 178 ? 1.471 -31.679 31.320 1.00 13.28 173 ARG A CA 1
ATOM 1408 C C . ARG A 1 178 ? 0.991 -32.853 32.169 1.00 14.07 173 ARG A C 1
ATOM 1409 O O . ARG A 1 178 ? 0.652 -33.912 31.643 1.00 13.09 173 ARG A O 1
ATOM 1417 N N . LEU A 1 179 ? 0.961 -32.658 33.483 1.00 13.55 174 LEU A N 1
ATOM 1418 C CA . LEU A 1 179 ? 0.643 -33.741 34.408 1.00 12.18 174 LEU A CA 1
ATOM 1419 C C . LEU A 1 179 ? -0.858 -33.903 34.640 1.00 11.87 174 LEU A C 1
ATOM 1420 O O . LEU A 1 179 ? -1.295 -34.858 35.282 1.00 10.68 174 LEU A O 1
ATOM 1425 N N . THR A 1 180 ? -1.643 -32.968 34.117 1.00 10.96 175 THR A N 1
ATOM 1426 C CA . THR A 1 180 ? -3.096 -33.062 34.203 1.00 11.49 175 THR A CA 1
ATOM 1427 C C . THR A 1 180 ? -3.681 -33.369 32.830 1.00 13.99 175 THR A C 1
ATOM 1428 O O . THR A 1 180 ? -3.197 -32.861 31.819 1.00 15.50 175 THR A O 1
ATOM 1432 N N . PRO A 1 181 ? -4.725 -34.207 32.787 1.00 13.21 176 PRO A N 1
ATOM 1433 C CA . PRO A 1 181 ? -5.368 -34.540 31.513 1.00 12.97 176 PRO A CA 1
ATOM 1434 C C . PRO A 1 181 ? -6.075 -33.331 30.910 1.00 15.66 176 PRO A C 1
ATOM 1435 O O . PRO A 1 181 ? -6.538 -32.456 31.644 1.00 15.73 176 PRO A O 1
ATOM 1439 N N . PHE A 1 182 ? -6.145 -33.282 29.583 1.00 15.17 177 PHE A N 1
ATOM 1440 C CA . PHE A 1 182 ? -6.824 -32.194 28.890 1.00 14.44 177 PHE A CA 1
ATOM 1441 C C . PHE A 1 182 ? -8.324 -32.460 28.821 1.00 16.60 177 PHE A C 1
ATOM 1442 O O . PHE A 1 182 ? -8.764 -33.393 28.150 1.00 20.02 177 PHE A O 1
ATOM 1450 N N . LYS A 1 183 ? -9.102 -31.638 29.519 1.00 19.30 178 LYS A N 1
ATOM 1451 C CA . LYS A 1 183 ? -10.552 -31.799 29.553 1.00 22.97 178 LYS A CA 1
ATOM 1452 C C . LYS A 1 183 ? -11.217 -31.278 28.285 1.00 24.59 178 LYS A C 1
ATOM 1453 O O . LYS A 1 183 ? -12.236 -31.809 27.847 1.00 25.74 178 LYS A O 1
ATOM 1459 N N . ASN A 1 184 ? -10.635 -30.236 27.700 1.00 23.38 179 ASN A N 1
ATOM 1460 C CA . ASN A 1 184 ? -11.228 -29.578 26.542 1.00 23.49 179 ASN A CA 1
ATOM 1461 C C . ASN A 1 184 ? -10.516 -29.914 25.239 1.00 25.29 179 ASN A C 1
ATOM 1462 O O . ASN A 1 184 ? -9.309 -30.162 25.225 1.00 22.38 179 ASN A O 1
ATOM 1467 N N . GLU A 1 185 ? -11.266 -29.921 24.142 1.00 28.50 180 GLU A N 1
ATOM 1468 C CA . GLU A 1 185 ? -10.669 -30.086 22.823 1.00 26.90 180 GLU A CA 1
ATOM 1469 C C . GLU A 1 185 ? -9.827 -28.862 22.511 1.00 21.64 180 GLU A C 1
ATOM 1470 O O . GLU A 1 185 ? -10.216 -27.740 22.831 1.00 22.07 180 GLU A O 1
ATOM 1476 N N . ILE A 1 186 ? -8.671 -29.073 21.892 1.00 34.12 181 ILE A N 1
ATOM 1477 C CA . ILE A 1 186 ? -7.854 -27.955 21.447 1.00 35.82 181 ILE A CA 1
ATOM 1478 C C . ILE A 1 186 ? -8.653 -27.125 20.453 1.00 36.75 181 ILE A C 1
ATOM 1479 O O . ILE A 1 186 ? -9.482 -27.658 19.715 1.00 35.73 181 ILE A O 1
ATOM 1484 N N . GLN A 1 187 ? -8.416 -25.819 20.439 1.00 38.74 182 GLN A N 1
ATOM 1485 C CA . GLN A 1 187 ? -9.149 -24.942 19.538 1.00 42.11 182 GLN A CA 1
ATOM 1486 C C . GLN A 1 187 ? -8.272 -23.824 18.989 1.00 39.75 182 GLN A C 1
ATOM 1487 O O . GLN A 1 187 ? -7.472 -23.230 19.712 1.00 41.30 182 GLN A O 1
ATOM 1493 N N . LEU A 1 188 ? -8.427 -23.549 17.699 1.00 34.03 183 LEU A N 1
ATOM 1494 C CA . LEU A 1 188 ? -7.743 -22.430 17.069 1.00 32.42 183 LEU A CA 1
ATOM 1495 C C . LEU A 1 188 ? -8.757 -21.342 16.740 1.00 37.34 183 LEU A C 1
ATOM 1496 O O . LEU A 1 188 ? -9.857 -21.630 16.265 1.00 41.34 183 LEU A O 1
ATOM 1501 N N . HIS A 1 189 ? -8.389 -20.094 17.004 1.00 38.44 184 HIS A N 1
ATOM 1502 C CA . HIS A 1 189 ? -9.247 -18.963 16.680 1.00 39.93 184 HIS A CA 1
ATOM 1503 C C . HIS A 1 189 ? -8.588 -18.126 15.593 1.00 36.17 184 HIS A C 1
ATOM 1504 O O . HIS A 1 189 ? -7.362 -18.033 15.532 1.00 34.38 184 HIS A O 1
ATOM 1511 N N . GLN A 1 190 ? -9.399 -17.523 14.732 1.00 35.25 185 GLN A N 1
ATOM 1512 C CA . GLN A 1 190 ? -8.865 -16.663 13.686 1.00 33.80 185 GLN A CA 1
ATOM 1513 C C . GLN A 1 190 ? -8.405 -15.332 14.265 1.00 33.09 185 GLN A C 1
ATOM 1514 O O . GLN A 1 190 ? -9.160 -14.645 14.952 1.00 32.30 185 GLN A O 1
ATOM 1520 N N . GLU A 1 191 ? -7.155 -14.979 13.990 1.00 35.63 186 GLU A N 1
ATOM 1521 C CA . GLU A 1 191 ? -6.596 -13.724 14.469 1.00 38.12 186 GLU A CA 1
ATOM 1522 C C . GLU A 1 191 ? -7.259 -12.546 13.765 1.00 43.06 186 GLU A C 1
ATOM 1523 O O . GLU A 1 191 ? -7.731 -12.678 12.635 1.00 41.26 186 GLU A O 1
ATOM 1529 N N . LYS A 1 192 ? -7.300 -11.401 14.440 1.00 48.85 187 LYS A N 1
ATOM 1530 C CA . LYS A 1 192 ? -7.844 -10.181 13.855 1.00 52.14 187 LYS A CA 1
ATOM 1531 C C . LYS A 1 192 ? -7.372 -10.050 12.415 1.00 48.19 187 LYS A C 1
ATOM 1532 O O . LYS A 1 192 ? -6.170 -10.057 12.150 1.00 44.86 187 LYS A O 1
ATOM 1538 N N . GLU A 1 193 ? -8.316 -9.936 11.486 1.00 49.45 188 GLU A N 1
ATOM 1539 C CA . GLU A 1 193 ? -7.975 -9.908 10.067 1.00 50.87 188 GLU A CA 1
ATOM 1540 C C . GLU A 1 193 ? -6.766 -9.023 9.787 1.00 48.05 188 GLU A C 1
ATOM 1541 O O . GLU A 1 193 ? -6.610 -7.951 10.373 1.00 46.94 188 GLU A O 1
ATOM 1547 N N . SER A 1 194 ? -5.908 -9.486 8.889 1.00 46.39 189 SER A N 1
ATOM 1548 C CA . SER A 1 194 ? -4.733 -8.726 8.505 1.00 44.05 189 SER A CA 1
ATOM 1549 C C . SER A 1 194 ? -4.241 -9.170 7.136 1.00 40.67 189 SER A C 1
ATOM 1550 O O . SER A 1 194 ? -4.442 -10.316 6.735 1.00 39.74 189 SER A O 1
ATOM 1553 N N . MET A 1 195 ? -3.604 -8.251 6.422 1.00 39.05 190 MET A N 1
ATOM 1554 C CA . MET A 1 195 ? -2.995 -8.560 5.139 1.00 38.95 190 MET A CA 1
ATOM 1555 C C . MET A 1 195 ? -1.496 -8.316 5.252 1.00 37.07 190 MET A C 1
ATOM 1556 O O . MET A 1 195 ? -1.019 -7.816 6.270 1.00 39.77 190 MET A O 1
ATOM 1561 N N . ILE A 1 196 ? -0.753 -8.675 4.210 1.00 30.42 191 ILE A N 1
ATOM 1562 C CA . ILE A 1 196 ? 0.684 -8.431 4.183 1.00 26.51 191 ILE A CA 1
ATOM 1563 C C . ILE A 1 196 ? 0.957 -6.949 4.411 1.00 29.15 191 ILE A C 1
ATOM 1564 O O . ILE A 1 196 ? 2.005 -6.568 4.936 1.00 27.80 191 ILE A O 1
ATOM 1569 N N . SER A 1 197 ? -0.005 -6.121 4.018 1.00 33.09 192 SER A N 1
ATOM 1570 C CA . SER A 1 197 ? 0.101 -4.674 4.164 1.00 34.79 192 SER A CA 1
ATOM 1571 C C . SER A 1 197 ? 0.418 -4.267 5.602 1.00 36.07 192 SER A C 1
ATOM 1572 O O . SER A 1 197 ? 1.242 -3.385 5.839 1.00 36.63 192 SER A O 1
ATOM 1575 N N . ASN A 1 198 ? -0.238 -4.921 6.557 1.00 37.24 193 ASN A N 1
ATOM 1576 C CA . ASN A 1 198 ? -0.140 -4.547 7.968 1.00 37.25 193 ASN A CA 1
ATOM 1577 C C . ASN A 1 198 ? 1.257 -4.680 8.576 1.00 35.02 193 ASN A C 1
ATOM 1578 O O . ASN A 1 198 ? 1.530 -4.123 9.639 1.00 35.95 193 ASN A O 1
ATOM 1583 N N . TYR A 1 199 ? 2.139 -5.411 7.906 1.00 31.46 194 TYR A N 1
ATOM 1584 C CA . TYR A 1 199 ? 3.449 -5.712 8.474 1.00 28.60 194 TYR A CA 1
ATOM 1585 C C . TYR A 1 199 ? 4.582 -4.948 7.797 1.00 28.49 194 TYR A C 1
ATOM 1586 O O . TYR A 1 199 ? 5.738 -5.041 8.210 1.00 27.12 194 TYR A O 1
ATOM 1595 N N . LEU A 1 200 ? 4.248 -4.186 6.762 1.00 29.27 195 LEU A N 1
ATOM 1596 C CA . LEU A 1 200 ? 5.254 -3.496 5.963 1.00 27.76 195 LEU A CA 1
ATOM 1597 C C . LEU A 1 200 ? 5.747 -2.209 6.615 1.00 28.94 195 LEU A C 1
ATOM 1598 O O . LEU A 1 200 ? 4.946 -1.379 7.041 1.00 33.22 195 LEU A O 1
ATOM 1603 N N . ASP A 1 201 ? 7.066 -2.047 6.687 1.00 27.44 196 ASP A N 1
ATOM 1604 C CA . ASP A 1 201 ? 7.649 -0.752 7.007 1.00 34.98 196 ASP A CA 1
ATOM 1605 C C . ASP A 1 201 ? 7.281 0.206 5.882 1.00 43.82 196 ASP A C 1
ATOM 1606 O O . ASP A 1 201 ? 6.971 -0.224 4.770 1.00 45.53 196 ASP A O 1
ATOM 1611 N N . ASN A 1 202 ? 7.323 1.504 6.157 1.00 47.09 197 ASN A N 1
ATOM 1612 C CA . ASN A 1 202 ? 6.799 2.476 5.200 1.00 55.57 197 ASN A CA 1
ATOM 1613 C C . ASN A 1 202 ? 7.837 3.359 4.508 1.00 59.64 197 ASN A C 1
ATOM 1614 O O . ASN A 1 202 ? 7.478 4.197 3.680 1.00 61.90 197 ASN A O 1
ATOM 1619 N N . ASN A 1 203 ? 9.113 3.169 4.829 1.00 59.69 198 ASN A N 1
ATOM 1620 C CA . ASN A 1 203 ? 10.167 3.944 4.182 1.00 60.47 198 ASN A CA 1
ATOM 1621 C C . ASN A 1 203 ? 11.474 3.167 4.057 1.00 56.91 198 ASN A C 1
ATOM 1622 O O . ASN A 1 203 ? 12.539 3.663 4.445 1.00 59.07 198 ASN A O 1
ATOM 1627 N N . VAL A 1 204 ? 11.390 1.958 3.506 1.00 50.14 199 VAL A N 1
ATOM 1628 C CA . VAL A 1 204 ? 12.547 1.068 3.421 1.00 44.28 199 VAL A CA 1
ATOM 1629 C C . VAL A 1 204 ? 13.682 1.654 2.582 1.00 37.88 199 VAL A C 1
ATOM 1630 O O . VAL A 1 204 ? 13.463 2.132 1.465 1.00 35.33 199 VAL A O 1
ATOM 1634 N N . ASN A 1 205 ? 14.892 1.623 3.133 1.00 35.54 200 ASN A N 1
ATOM 1635 C CA . ASN A 1 205 ? 16.076 2.050 2.400 1.00 34.97 200 ASN A CA 1
ATOM 1636 C C . ASN A 1 205 ? 16.251 1.205 1.140 1.00 35.14 200 ASN A C 1
ATOM 1637 O O . ASN A 1 205 ? 15.882 0.030 1.121 1.00 34.15 200 ASN A O 1
ATOM 1642 N N . GLU A 1 206 ? 16.809 1.798 0.088 1.00 35.32 201 GLU A N 1
ATOM 1643 C CA . GLU A 1 206 ? 16.964 1.090 -1.181 1.00 39.26 201 GLU A CA 1
ATOM 1644 C C . GLU A 1 206 ? 17.971 -0.054 -1.077 1.00 40.20 201 GLU A C 1
ATOM 1645 O O . GLU A 1 206 ? 18.086 -0.874 -1.988 1.00 38.88 201 GLU A O 1
ATOM 1651 N N . SER A 1 207 ? 18.695 -0.107 0.036 1.00 40.15 202 SER A N 1
ATOM 1652 C CA . SER A 1 207 ? 19.709 -1.136 0.237 1.00 40.14 202 SER A CA 1
ATOM 1653 C C . SER A 1 207 ? 19.078 -2.510 0.429 1.00 37.43 202 SER A C 1
ATOM 1654 O O . SER A 1 207 ? 19.779 -3.506 0.607 1.00 35.61 202 SER A O 1
ATOM 1657 N N . TYR A 1 208 ? 17.750 -2.557 0.394 1.00 34.09 203 TYR A N 1
ATOM 1658 C CA . TYR A 1 208 ? 17.023 -3.807 0.584 1.00 32.19 203 TYR A CA 1
ATOM 1659 C C . TYR A 1 208 ? 16.465 -4.361 -0.725 1.00 32.59 203 TYR A C 1
ATOM 1660 O O . TYR A 1 208 ? 16.076 -5.527 -0.797 1.00 32.61 203 TYR A O 1
ATOM 1669 N N . SER A 1 209 ? 16.432 -3.523 -1.755 1.00 29.56 204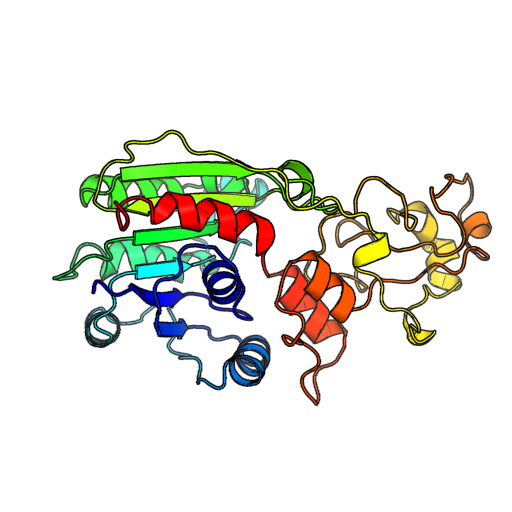 SER A N 1
ATOM 1670 C CA . SER A 1 209 ? 15.928 -3.939 -3.059 1.00 28.87 204 SER A CA 1
ATOM 1671 C C . SER A 1 209 ? 16.870 -4.934 -3.729 1.00 23.23 204 SER A C 1
ATOM 1672 O O . SER A 1 209 ? 18.089 -4.849 -3.579 1.00 22.46 204 SER A O 1
ATOM 1675 N N . ILE A 1 210 ? 16.295 -5.879 -4.466 1.00 18.43 205 ILE A N 1
ATOM 1676 C CA . ILE A 1 210 ? 17.078 -6.900 -5.151 1.00 20.08 205 ILE A CA 1
ATOM 1677 C C . ILE A 1 210 ? 17.933 -6.275 -6.248 1.00 19.85 205 ILE A C 1
ATOM 1678 O O . ILE A 1 210 ? 17.415 -5.573 -7.117 1.00 24.44 205 ILE A O 1
ATOM 1683 N N . PRO A 1 211 ? 19.250 -6.527 -6.209 1.00 20.89 206 PRO A N 1
ATOM 1684 C CA . PRO A 1 211 ? 20.165 -6.046 -7.249 1.00 23.06 206 PRO A CA 1
ATOM 1685 C C . PRO A 1 211 ? 19.737 -6.535 -8.633 1.00 22.92 206 PRO A C 1
ATOM 1686 O O . PRO A 1 211 ? 19.282 -7.671 -8.771 1.00 21.90 206 PRO A O 1
ATOM 1690 N N . SER A 1 212 ? 19.884 -5.683 -9.642 1.00 21.61 207 SER A N 1
ATOM 1691 C CA . SER A 1 212 ? 19.450 -6.016 -10.995 1.00 23.21 207 SER A CA 1
ATOM 1692 C C . SER A 1 212 ? 20.120 -7.275 -11.538 1.00 25.17 207 SER A C 1
ATOM 1693 O O . SER A 1 212 ? 19.478 -8.091 -12.199 1.00 25.69 207 SER A O 1
ATOM 1696 N N . ASP A 1 213 ? 21.410 -7.431 -11.259 1.00 25.57 208 ASP A N 1
ATOM 1697 C CA . ASP A 1 213 ? 22.155 -8.584 -11.750 1.00 27.09 208 ASP A CA 1
ATOM 1698 C C . ASP A 1 213 ? 21.596 -9.883 -11.179 1.00 28.31 208 ASP A C 1
ATOM 1699 O O . ASP A 1 213 ? 21.531 -10.899 -11.871 1.00 29.94 208 ASP A O 1
ATOM 1704 N N . LEU A 1 214 ? 21.194 -9.843 -9.913 1.00 26.17 209 LEU A N 1
ATOM 1705 C CA . LEU A 1 214 ? 20.612 -11.008 -9.260 1.00 22.98 209 LEU A CA 1
ATOM 1706 C C . LEU A 1 214 ? 19.251 -11.341 -9.865 1.00 20.33 209 LEU A C 1
ATOM 1707 O O . LEU A 1 214 ? 18.915 -12.510 -10.055 1.00 21.48 209 LEU A O 1
ATOM 1712 N N . ILE A 1 215 ? 18.474 -10.306 -10.171 1.00 17.34 210 ILE A N 1
ATOM 1713 C CA . ILE A 1 215 ? 17.166 -10.486 -10.789 1.00 19.04 210 ILE A CA 1
ATOM 1714 C C . ILE A 1 215 ? 17.286 -11.175 -12.143 1.00 22.25 210 ILE A C 1
ATOM 1715 O O . ILE A 1 215 ? 16.520 -12.083 -12.462 1.00 23.26 210 ILE A O 1
ATOM 1720 N N . LEU A 1 216 ? 18.255 -10.734 -12.938 1.00 24.36 211 LEU A N 1
ATOM 1721 C CA . LEU A 1 216 ? 18.435 -11.252 -14.289 1.00 26.83 211 LEU A CA 1
ATOM 1722 C C . LEU A 1 216 ? 18.956 -12.685 -14.297 1.00 30.15 211 LEU A C 1
ATOM 1723 O O . LEU A 1 216 ? 18.861 -13.379 -15.309 1.00 35.99 211 LEU A O 1
ATOM 1728 N N . LYS A 1 217 ? 19.501 -13.130 -13.170 1.00 29.70 212 LYS A N 1
ATOM 1729 C CA . LYS A 1 217 ? 20.080 -14.468 -13.098 1.00 31.45 212 LYS A CA 1
ATOM 1730 C C . LYS A 1 217 ? 19.216 -15.482 -12.349 1.00 27.53 212 LYS A C 1
ATOM 1731 O O . LYS A 1 217 ? 19.191 -16.659 -12.709 1.00 28.21 212 LYS A O 1
ATOM 1737 N N . LYS A 1 218 ? 18.510 -15.033 -11.315 1.00 25.00 213 LYS A N 1
ATOM 1738 C CA . LYS A 1 218 ? 17.680 -15.939 -10.523 1.00 25.88 213 LYS A CA 1
ATOM 1739 C C . LYS A 1 218 ? 16.316 -15.350 -10.174 1.00 25.77 213 LYS A C 1
ATOM 1740 O O . LYS A 1 218 ? 15.597 -15.895 -9.336 1.00 27.16 213 LYS A O 1
ATOM 1746 N N . GLY A 1 219 ? 15.961 -14.245 -10.819 1.00 26.00 214 GLY A N 1
ATOM 1747 C CA . GLY A 1 219 ? 14.706 -13.572 -10.536 1.00 24.94 214 GLY A CA 1
ATOM 1748 C C . GLY A 1 219 ? 13.492 -14.478 -10.624 1.00 26.75 214 GLY A C 1
ATOM 1749 O O . GLY A 1 219 ? 12.528 -14.311 -9.876 1.00 27.87 214 GLY A O 1
ATOM 1750 N N . MET A 1 220 ? 13.541 -15.442 -11.537 1.00 26.60 215 MET A N 1
ATOM 1751 C CA . MET A 1 220 ? 12.417 -16.345 -11.767 1.00 24.57 215 MET A CA 1
ATOM 1752 C C . MET A 1 220 ? 12.271 -17.394 -10.666 1.00 23.43 215 MET A C 1
ATOM 1753 O O . MET A 1 220 ? 11.261 -18.094 -10.597 1.00 23.03 215 MET A O 1
ATOM 1758 N N . LEU A 1 221 ? 13.278 -17.501 -9.807 1.00 20.90 216 LEU A N 1
ATOM 1759 C CA . LEU A 1 221 ? 13.256 -18.487 -8.732 1.00 22.39 216 LEU A CA 1
ATOM 1760 C C . LEU A 1 221 ? 12.606 -17.934 -7.468 1.00 23.50 216 LEU A C 1
ATOM 1761 O O . LEU A 1 221 ? 12.176 -18.691 -6.598 1.00 26.14 216 LEU A O 1
ATOM 1766 N N . PHE A 1 222 ? 12.538 -16.611 -7.370 1.00 24.04 217 PHE A N 1
ATOM 1767 C CA . PHE A 1 222 ? 11.927 -15.961 -6.217 1.00 24.08 217 PHE A CA 1
ATOM 1768 C C . PHE A 1 222 ? 10.433 -16.245 -6.130 1.00 24.87 217 PHE A C 1
ATOM 1769 O O . PHE A 1 222 ? 9.745 -16.319 -7.147 1.00 24.94 217 PHE A O 1
ATOM 1777 N N . ASP A 1 223 ? 9.936 -16.405 -4.908 1.00 22.79 218 ASP A N 1
ATOM 1778 C CA . ASP A 1 223 ? 8.501 -16.373 -4.671 1.00 22.42 218 ASP A CA 1
ATOM 1779 C C . ASP A 1 223 ? 8.137 -14.928 -4.362 1.00 24.73 218 ASP A C 1
ATOM 1780 O O . ASP A 1 223 ? 8.549 -14.382 -3.339 1.00 30.48 218 ASP A O 1
ATOM 1785 N N . ILE A 1 224 ? 7.378 -14.303 -5.255 1.00 23.15 219 ILE A N 1
ATOM 1786 C CA . ILE A 1 224 ? 7.094 -12.876 -5.143 1.00 24.77 219 ILE A CA 1
ATOM 1787 C C . ILE A 1 224 ? 5.654 -12.603 -4.719 1.00 27.22 219 ILE A C 1
ATOM 1788 O O . ILE A 1 224 ? 4.720 -13.240 -5.209 1.00 29.98 219 ILE A O 1
ATOM 1793 N N . VAL A 1 225 ? 5.485 -11.650 -3.808 1.00 25.21 220 VAL A N 1
ATOM 1794 C CA . VAL A 1 225 ? 4.165 -11.293 -3.302 1.00 25.74 220 VAL A CA 1
ATOM 1795 C C . VAL A 1 225 ? 3.948 -9.783 -3.273 1.00 25.95 220 VAL A C 1
ATOM 1796 O O . VAL A 1 225 ? 4.898 -9.006 -3.171 1.00 23.71 220 VAL A O 1
ATOM 1800 N N . GLY A 1 226 ? 2.686 -9.378 -3.369 1.00 28.88 221 GLY A N 1
ATOM 1801 C CA . GLY A 1 226 ? 2.307 -7.983 -3.249 1.00 28.05 221 GLY A CA 1
ATOM 1802 C C . GLY A 1 226 ? 1.597 -7.748 -1.930 1.00 30.12 221 GLY A C 1
ATOM 1803 O O . GLY A 1 226 ? 1.310 -8.694 -1.199 1.00 32.08 221 GLY A O 1
ATOM 1804 N N . LYS A 1 227 ? 1.304 -6.489 -1.626 1.00 30.45 222 LYS A N 1
ATOM 1805 C CA . LYS A 1 227 ? 0.717 -6.132 -0.339 1.00 32.86 222 LYS A CA 1
ATOM 1806 C C . LYS A 1 227 ? -0.614 -6.829 -0.067 1.00 32.84 222 LYS A C 1
ATOM 1807 O O . LYS A 1 227 ? -1.075 -6.865 1.075 1.00 33.53 222 LYS A O 1
ATOM 1813 N N . ASP A 1 228 ? -1.228 -7.386 -1.107 1.00 33.61 223 ASP A N 1
ATOM 1814 C CA . ASP A 1 228 ? -2.543 -8.008 -0.963 1.00 37.07 223 ASP A CA 1
ATOM 1815 C C . ASP A 1 228 ? -2.537 -9.528 -1.139 1.00 39.44 223 ASP A C 1
ATOM 1816 O O . ASP A 1 228 ? -3.534 -10.192 -0.854 1.00 40.48 223 ASP A O 1
ATOM 1821 N N . ASP A 1 229 ? -1.416 -10.076 -1.600 1.00 43.17 224 ASP A N 1
ATOM 1822 C CA . ASP A 1 229 ? -1.319 -11.512 -1.860 1.00 45.47 224 ASP A CA 1
ATOM 1823 C C . ASP A 1 229 ? -1.605 -12.360 -0.622 1.00 47.02 224 ASP A C 1
ATOM 1824 O O . ASP A 1 229 ? -1.425 -11.908 0.508 1.00 46.87 224 ASP A O 1
ATOM 1829 N N . LYS A 1 230 ? -2.047 -13.593 -0.850 1.00 48.25 225 LYS A N 1
ATOM 1830 C CA . LYS A 1 230 ? -2.498 -14.475 0.226 1.00 50.23 225 LYS A CA 1
ATOM 1831 C C . LYS A 1 230 ? -1.539 -14.561 1.411 1.00 47.17 225 LYS A C 1
ATOM 1832 O O . LYS A 1 230 ? -1.944 -14.371 2.559 1.00 46.70 225 LYS A O 1
ATOM 1838 N N . ARG A 1 231 ? -0.271 -14.847 1.133 1.00 42.16 226 ARG A N 1
ATOM 1839 C CA . ARG A 1 231 ? 0.690 -15.087 2.201 1.00 38.55 226 ARG A CA 1
ATOM 1840 C C . ARG A 1 231 ? 2.138 -14.928 1.746 1.00 37.05 226 ARG A C 1
ATOM 1841 O O . ARG A 1 231 ? 2.424 -14.822 0.553 1.00 37.84 226 ARG A O 1
ATOM 1849 N N . THR A 1 232 ? 3.043 -14.913 2.719 1.00 30.90 227 THR A N 1
ATOM 1850 C CA . THR A 1 232 ? 4.475 -14.931 2.458 1.00 28.42 227 THR A CA 1
ATOM 1851 C C . THR A 1 232 ? 5.024 -16.320 2.768 1.00 29.57 227 THR A C 1
ATOM 1852 O O . THR A 1 232 ? 4.475 -17.038 3.604 1.00 31.25 227 THR A O 1
ATOM 1856 N N . CYS A 1 233 ? 6.108 -16.699 2.098 1.00 25.97 228 CYS A N 1
ATOM 1857 C CA . CYS A 1 233 ? 6.719 -18.003 2.331 1.00 24.51 228 CYS A CA 1
ATOM 1858 C C . CYS A 1 233 ? 7.484 -18.037 3.649 1.00 24.20 228 CYS A C 1
ATOM 1859 O O . CYS A 1 233 ? 7.721 -17.001 4.269 1.00 25.93 228 CYS A O 1
ATOM 1862 N N . CYS A 1 234 ? 7.862 -19.238 4.075 1.00 23.22 229 CYS A N 1
ATOM 1863 C CA . CYS A 1 234 ? 8.605 -19.409 5.315 1.00 21.51 229 CYS A CA 1
ATOM 1864 C C . CYS A 1 234 ? 9.950 -18.693 5.260 1.00 19.73 229 CYS A C 1
ATOM 1865 O O . CYS A 1 234 ? 10.757 -18.936 4.363 1.00 22.49 229 CYS A O 1
ATOM 1868 N N . PHE A 1 235 ? 10.184 -17.801 6.217 1.00 16.41 230 PHE A N 1
ATOM 1869 C CA . PHE A 1 235 ? 11.477 -17.141 6.338 1.00 15.27 230 PHE A CA 1
ATOM 1870 C C . PHE A 1 235 ? 12.451 -18.064 7.060 1.00 17.56 230 PHE A C 1
ATOM 1871 O O . PHE A 1 235 ? 12.176 -18.519 8.169 1.00 19.27 230 PHE A O 1
ATOM 1879 N N . THR A 1 236 ? 13.586 -18.345 6.427 1.00 16.64 231 THR A N 1
ATOM 1880 C CA . THR A 1 236 ? 14.598 -19.200 7.038 1.00 18.13 231 THR A CA 1
ATOM 1881 C C . THR A 1 236 ? 15.892 -18.441 7.319 1.00 18.92 231 THR A C 1
ATOM 1882 O O . THR A 1 236 ? 16.021 -17.258 6.997 1.00 15.91 231 THR A O 1
ATOM 1886 N N . LYS A 1 237 ? 16.848 -19.145 7.914 1.00 18.36 232 LYS A N 1
ATOM 1887 C CA . LYS A 1 237 ? 18.098 -18.550 8.371 1.00 23.35 232 LYS A CA 1
ATOM 1888 C C . LYS A 1 237 ? 18.860 -17.780 7.290 1.00 21.67 232 LYS A C 1
ATOM 1889 O O . LYS A 1 237 ? 19.390 -16.700 7.549 1.00 20.49 232 LYS A O 1
ATOM 1895 N N . SER A 1 238 ? 18.914 -18.336 6.084 1.00 23.28 233 SER A N 1
ATOM 1896 C CA . SER A 1 238 ? 19.750 -17.774 5.025 1.00 22.25 233 SER A CA 1
ATOM 1897 C C . SER A 1 238 ? 19.014 -16.801 4.106 1.00 21.02 233 SER A C 1
ATOM 1898 O O . SER A 1 238 ? 19.428 -16.585 2.967 1.00 19.36 233 SER A O 1
ATOM 1901 N N . TYR A 1 239 ? 17.930 -16.211 4.597 1.00 20.80 234 TYR A N 1
ATOM 1902 C CA . TYR A 1 239 ? 17.163 -15.265 3.793 1.00 19.35 234 TYR A CA 1
ATOM 1903 C C . TYR A 1 239 ? 18.055 -14.106 3.356 1.00 23.77 234 TYR A C 1
ATOM 1904 O O . TYR A 1 239 ? 18.861 -13.610 4.140 1.00 25.76 234 TYR A O 1
ATOM 1913 N N . THR A 1 240 ? 17.905 -13.695 2.098 1.00 24.51 235 THR A N 1
ATOM 1914 C CA . THR A 1 240 ? 18.729 -12.653 1.474 1.00 25.66 235 THR A CA 1
ATOM 1915 C C . THR A 1 240 ? 20.143 -13.127 1.142 1.00 27.34 235 THR A C 1
ATOM 1916 O O . THR A 1 240 ? 20.955 -12.363 0.619 1.00 27.57 235 THR A O 1
ATOM 1920 N N . LYS A 1 241 ? 20.432 -14.388 1.445 1.00 29.65 236 LYS A N 1
ATOM 1921 C CA . LYS A 1 241 ? 21.721 -14.980 1.107 1.00 33.03 236 LYS A CA 1
ATOM 1922 C C . LYS A 1 241 ? 21.519 -16.048 0.037 1.00 33.74 236 LYS A C 1
ATOM 1923 O O . LYS A 1 241 ? 22.207 -16.062 -0.982 1.00 36.06 236 LYS A O 1
ATOM 1929 N N . ILE A 1 242 ? 20.568 -16.944 0.282 1.00 31.29 237 ILE A N 1
ATOM 1930 C CA . ILE A 1 242 ? 20.185 -17.955 -0.696 1.00 28.66 237 ILE A CA 1
ATOM 1931 C C . ILE A 1 242 ? 18.800 -17.622 -1.230 1.00 26.10 237 ILE A C 1
ATOM 1932 O O . ILE A 1 242 ? 17.893 -17.300 -0.464 1.00 25.58 237 ILE A O 1
ATOM 1937 N N . VAL A 1 243 ? 18.643 -17.697 -2.547 1.00 23.70 238 VAL A N 1
ATOM 1938 C CA . VAL A 1 243 ? 17.402 -17.291 -3.198 1.00 25.16 238 VAL A CA 1
ATOM 1939 C C . VAL A 1 243 ? 16.220 -18.208 -2.878 1.00 28.86 238 VAL A C 1
ATOM 1940 O O . VAL A 1 243 ? 15.176 -17.746 -2.418 1.00 29.55 238 VAL A O 1
ATOM 1944 N N . GLU A 1 244 ? 16.390 -19.504 -3.118 1.00 26.00 239 GLU A N 1
ATOM 1945 C CA . GLU A 1 244 ? 15.280 -20.450 -3.027 1.00 27.74 239 GLU A CA 1
ATOM 1946 C C . GLU A 1 244 ? 15.011 -20.971 -1.617 1.00 25.38 239 GLU A C 1
ATOM 1947 O O . GLU A 1 244 ? 15.934 -21.317 -0.881 1.00 25.16 239 GLU A O 1
ATOM 1953 N N . GLY A 1 245 ? 13.732 -21.021 -1.254 1.00 25.96 240 GLY A N 1
ATOM 1954 C CA . GLY A 1 245 ? 13.292 -21.666 -0.028 1.00 24.08 240 GLY A CA 1
ATOM 1955 C C . GLY A 1 245 ? 13.657 -20.970 1.269 1.00 23.46 240 GLY A C 1
ATOM 1956 O O . GLY A 1 245 ? 13.562 -21.567 2.342 1.00 27.14 240 GLY A O 1
ATOM 1957 N N . THR A 1 246 ? 14.067 -19.709 1.184 1.00 20.77 241 THR A N 1
ATOM 1958 C CA . THR A 1 246 ? 14.465 -18.969 2.378 1.00 19.13 241 THR A CA 1
ATOM 1959 C C . THR A 1 246 ? 13.493 -17.843 2.711 1.00 16.62 241 THR A C 1
ATOM 1960 O O . THR A 1 246 ? 13.641 -17.168 3.730 1.00 15.69 241 THR A O 1
ATOM 1964 N N . GLY A 1 247 ? 12.503 -17.641 1.846 1.00 17.05 242 GLY A N 1
ATOM 1965 C CA . GLY A 1 247 ? 11.498 -16.618 2.068 1.00 17.00 242 GLY A CA 1
ATOM 1966 C C . GLY A 1 247 ? 11.104 -15.875 0.805 1.00 18.93 242 GLY A C 1
ATOM 1967 O O . GLY A 1 247 ? 11.866 -15.818 -0.160 1.00 15.81 242 GLY A O 1
ATOM 1968 N N . SER A 1 248 ? 9.905 -15.301 0.814 1.00 21.72 243 SER A N 1
ATOM 1969 C CA . SER A 1 248 ? 9.413 -14.529 -0.319 1.00 23.83 243 SER A CA 1
ATOM 1970 C C . SER A 1 248 ? 10.040 -13.140 -0.342 1.00 23.60 243 SER A C 1
ATOM 1971 O O . SER A 1 248 ? 10.621 -12.696 0.648 1.00 21.56 243 SER A O 1
ATOM 1974 N N . ILE A 1 249 ? 9.928 -12.463 -1.481 1.00 22.91 244 ILE A N 1
ATOM 1975 C CA . ILE A 1 249 ? 10.298 -11.054 -1.578 1.00 19.51 244 ILE A CA 1
ATOM 1976 C C . ILE A 1 249 ? 9.070 -10.236 -1.967 1.00 21.13 244 ILE A C 1
ATOM 1977 O O . ILE A 1 249 ? 8.062 -10.791 -2.402 1.00 21.72 244 ILE A O 1
ATOM 1982 N N . TYR A 1 250 ? 9.159 -8.919 -1.815 1.00 21.78 245 TYR A N 1
ATOM 1983 C CA . TYR A 1 250 ? 7.984 -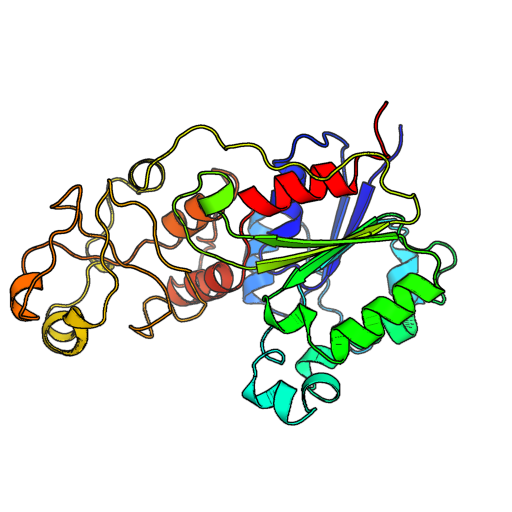8.063 -1.938 1.00 20.21 245 TYR A CA 1
ATOM 1984 C C . TYR A 1 250 ? 8.000 -7.140 -3.154 1.00 21.42 245 TYR A C 1
ATOM 1985 O O . TYR A 1 250 ? 9.022 -6.538 -3.484 1.00 20.26 245 TYR A O 1
ATOM 1994 N N . CYS A 1 251 ? 6.847 -7.039 -3.812 1.00 22.41 246 CYS A N 1
ATOM 1995 C CA . CYS A 1 251 ? 6.652 -6.101 -4.911 1.00 26.22 246 CYS A CA 1
ATOM 1996 C C . CYS A 1 251 ? 5.672 -5.015 -4.481 1.00 26.60 246 CYS A C 1
ATOM 1997 O O . CYS A 1 251 ? 4.501 -5.296 -4.228 1.00 27.38 246 CYS A O 1
ATOM 2000 N N . PRO A 1 252 ? 6.155 -3.768 -4.397 1.00 27.78 247 PRO A N 1
ATOM 2001 C CA . PRO A 1 252 ? 5.372 -2.630 -3.911 1.00 32.50 247 PRO A CA 1
ATOM 2002 C C . PRO A 1 252 ? 4.544 -1.987 -5.017 1.00 37.96 247 PRO A C 1
ATOM 2003 O O . PRO A 1 252 ? 3.801 -1.041 -4.756 1.00 40.58 247 PRO A O 1
ATOM 2007 N N . ILE A 1 253 ? 4.675 -2.496 -6.237 1.00 40.08 248 ILE A N 1
ATOM 2008 C CA . ILE A 1 253 ? 3.968 -1.930 -7.380 1.00 42.02 248 ILE A CA 1
ATOM 2009 C C . ILE A 1 253 ? 2.599 -2.573 -7.596 1.00 44.44 248 ILE A C 1
ATOM 2010 O O . ILE A 1 253 ? 1.662 -1.916 -8.050 1.00 44.01 248 ILE A O 1
ATOM 2015 N N . GLU A 1 254 ? 2.479 -3.853 -7.259 1.00 47.44 249 GLU A N 1
ATOM 2016 C CA . GLU A 1 254 ? 1.233 -4.577 -7.492 1.00 50.18 249 GLU A CA 1
ATOM 2017 C C . GLU A 1 254 ? 0.644 -5.164 -6.216 1.00 47.34 249 GLU A C 1
ATOM 2018 O O . GLU A 1 254 ? 1.337 -5.857 -5.470 1.00 49.12 249 GLU A O 1
ATOM 2024 N N . PRO A 1 255 ? -0.643 -4.885 -5.962 1.00 65.56 250 PRO A N 1
ATOM 2025 C CA . PRO A 1 255 ? -1.362 -5.495 -4.839 1.00 62.02 250 PRO A CA 1
ATOM 2026 C C . PRO A 1 255 ? -1.314 -7.013 -4.951 1.00 55.60 250 PRO A C 1
ATOM 2027 O O . PRO A 1 255 ? -1.044 -7.707 -3.970 1.00 56.34 250 PRO A O 1
ATOM 2031 N N . HIS A 1 256 ? -1.579 -7.514 -6.153 1.00 49.19 251 HIS A N 1
ATOM 2032 C CA . HIS A 1 256 ? -1.457 -8.934 -6.446 1.00 48.98 251 HIS A CA 1
ATOM 2033 C C . HIS A 1 256 ? -0.405 -9.128 -7.527 1.00 45.88 251 HIS A C 1
ATOM 2034 O O . HIS A 1 256 ? -0.677 -8.911 -8.707 1.00 44.37 251 HIS A O 1
ATOM 2041 N N . PHE A 1 257 ? 0.799 -9.525 -7.129 1.00 46.19 252 PHE A N 1
ATOM 2042 C CA . PHE A 1 257 ? 1.870 -9.742 -8.094 1.00 44.84 252 PHE A CA 1
ATOM 2043 C C . PHE A 1 257 ? 1.397 -10.605 -9.258 1.00 42.86 252 PHE A C 1
ATOM 2044 O O . PHE A 1 257 ? 0.946 -11.734 -9.065 1.00 38.86 252 PHE A O 1
ATOM 2052 N N . ILE A 1 258 ? 1.489 -10.060 -10.467 1.00 46.02 253 ILE A N 1
ATOM 2053 C CA . ILE A 1 258 ? 1.159 -10.821 -11.664 1.00 49.13 253 ILE A CA 1
ATOM 2054 C C . ILE A 1 258 ? 2.426 -11.433 -12.252 1.00 46.21 253 ILE A C 1
ATOM 2055 O O . ILE A 1 258 ? 3.378 -10.722 -12.573 1.00 42.52 253 ILE A O 1
ATOM 2060 N N . PRO A 1 259 ? 2.439 -12.766 -12.387 1.00 47.36 254 PRO A N 1
ATOM 2061 C CA . PRO A 1 259 ? 3.616 -13.525 -12.826 1.00 46.88 254 PRO A CA 1
ATOM 2062 C C . PRO A 1 259 ? 4.114 -13.107 -14.206 1.00 45.43 254 PRO A C 1
ATOM 2063 O O . PRO A 1 259 ? 3.351 -12.572 -15.011 1.00 43.21 254 PRO A O 1
ATOM 2067 N N . VAL A 1 260 ? 5.394 -13.354 -14.466 1.00 32.32 255 VAL A N 1
ATOM 2068 C CA . VAL A 1 260 ? 5.997 -13.013 -15.748 1.00 33.82 255 VAL A CA 1
ATOM 2069 C C . VAL A 1 260 ? 6.624 -14.244 -16.394 1.00 33.34 255 VAL A C 1
ATOM 2070 O O . VAL A 1 260 ? 6.641 -15.324 -15.803 1.00 35.25 255 VAL A O 1
ATOM 2074 N N . LYS A 1 261 ? 7.139 -14.075 -17.607 1.00 36.03 256 LYS A N 1
ATOM 2075 C CA . LYS A 1 261 ? 7.731 -15.184 -18.347 1.00 39.17 256 LYS A CA 1
ATOM 2076 C C . LYS A 1 261 ? 9.252 -15.086 -18.380 1.00 34.96 256 LYS A C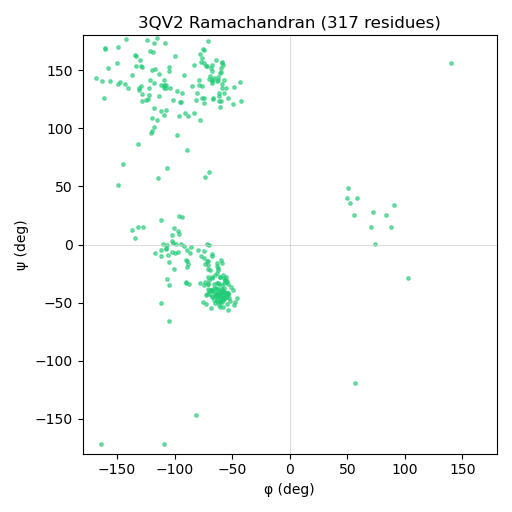 1
ATOM 2077 O O . LYS A 1 261 ? 9.946 -16.101 -18.450 1.00 35.17 256 LYS A O 1
ATOM 2083 N N . LYS A 1 262 ? 9.764 -13.861 -18.339 1.00 33.45 257 LYS A N 1
ATOM 2084 C CA . LYS A 1 262 ? 11.203 -13.629 -18.396 1.00 32.96 257 LYS A CA 1
ATOM 2085 C C . LYS A 1 262 ? 11.683 -12.916 -17.138 1.00 30.86 257 LYS A C 1
ATOM 2086 O O . LYS A 1 262 ? 10.936 -12.153 -16.525 1.00 30.71 257 LYS A O 1
ATOM 2092 N N . ALA A 1 263 ? 12.930 -13.170 -16.755 1.00 27.65 258 ALA A N 1
ATOM 2093 C CA . ALA A 1 263 ? 13.505 -12.542 -15.573 1.00 27.01 258 ALA A CA 1
ATOM 2094 C C . ALA A 1 263 ? 13.598 -11.032 -15.751 1.00 26.31 258 ALA A C 1
ATOM 2095 O O . ALA A 1 263 ? 13.370 -10.271 -14.810 1.00 24.89 258 ALA A O 1
ATOM 2097 N N . GLU A 1 264 ? 13.922 -10.601 -16.966 1.00 23.95 259 GLU A N 1
ATOM 2098 C CA . GLU A 1 264 ? 14.094 -9.179 -17.249 1.00 24.02 259 GLU A CA 1
ATOM 2099 C C . GLU A 1 264 ? 12.808 -8.391 -17.026 1.00 22.90 259 GLU A C 1
ATOM 2100 O O . GLU A 1 264 ? 12.838 -7.175 -16.849 1.00 25.14 259 GLU A O 1
ATOM 2106 N N . ASP A 1 265 ? 11.680 -9.094 -17.036 1.00 24.07 260 ASP A N 1
ATOM 2107 C CA . ASP A 1 265 ? 10.384 -8.462 -16.818 1.00 27.32 260 ASP A CA 1
ATOM 2108 C C . ASP A 1 265 ? 10.212 -8.022 -15.368 1.00 30.38 260 ASP A C 1
ATOM 2109 O O . ASP A 1 265 ? 9.309 -7.248 -15.049 1.00 30.09 260 ASP A O 1
ATOM 2114 N N . LEU A 1 266 ? 11.084 -8.516 -14.495 1.00 30.46 261 LEU A N 1
ATOM 2115 C CA . LEU A 1 266 ? 11.022 -8.182 -13.076 1.00 29.98 261 LEU A CA 1
ATOM 2116 C C . LEU A 1 266 ? 11.849 -6.936 -12.758 1.00 31.06 261 LEU A C 1
ATOM 2117 O O . LEU A 1 266 ? 11.719 -6.353 -11.683 1.00 28.78 261 LEU A O 1
ATOM 2122 N N . LEU A 1 267 ? 12.693 -6.534 -13.705 1.00 33.45 262 LEU A N 1
ATOM 2123 C CA . LEU A 1 267 ? 13.615 -5.416 -13.507 1.00 38.37 262 LEU A CA 1
ATOM 2124 C C . LEU A 1 267 ? 12.966 -4.144 -12.953 1.00 42.39 262 LEU A C 1
ATOM 2125 O O . LEU A 1 267 ? 13.554 -3.458 -12.116 1.00 44.34 262 LEU A O 1
ATOM 2130 N N . ASN A 1 268 ? 11.762 -3.829 -13.422 1.00 44.64 263 ASN A N 1
ATOM 2131 C CA . ASN A 1 268 ? 11.082 -2.599 -13.017 1.00 52.30 263 ASN A CA 1
ATOM 2132 C C . ASN A 1 268 ? 9.811 -2.834 -12.208 1.00 53.50 263 ASN A C 1
ATOM 2133 O O . ASN A 1 268 ? 8.729 -2.384 -12.586 1.00 54.21 263 ASN A O 1
ATOM 2138 N N . LYS A 1 269 ? 9.947 -3.542 -11.093 1.00 51.26 264 LYS A N 1
ATOM 2139 C CA . LYS A 1 269 ? 8.827 -3.764 -10.190 1.00 48.82 264 LYS A CA 1
ATOM 2140 C C . LYS A 1 269 ? 9.264 -3.462 -8.762 1.00 46.94 264 LYS A C 1
ATOM 2141 O O . LYS A 1 269 ? 8.591 -3.830 -7.798 1.00 48.70 264 LYS A O 1
ATOM 2147 N N . ASN A 1 270 ? 10.406 -2.789 -8.644 1.00 45.61 265 ASN A N 1
ATOM 2148 C CA . ASN A 1 270 ? 10.932 -2.348 -7.355 1.00 45.92 265 ASN A CA 1
ATOM 2149 C C . ASN A 1 270 ? 10.980 -3.446 -6.295 1.00 43.98 265 ASN A C 1
ATOM 2150 O O . ASN A 1 270 ? 10.689 -3.200 -5.125 1.00 45.65 265 ASN A O 1
ATOM 2155 N N . LEU A 1 271 ? 11.358 -4.652 -6.706 1.00 37.33 266 LEU A N 1
ATOM 2156 C CA . LEU A 1 271 ? 11.425 -5.788 -5.794 1.00 31.52 266 LEU A CA 1
ATOM 2157 C C . LEU A 1 271 ? 12.449 -5.556 -4.688 1.00 32.64 266 LEU A C 1
ATOM 2158 O O . LEU A 1 271 ? 13.511 -4.982 -4.926 1.00 32.58 266 LEU A O 1
ATOM 2163 N N . ARG A 1 272 ? 12.124 -6.003 -3.478 1.00 24.57 267 ARG A N 1
ATOM 2164 C CA . ARG A 1 272 ? 13.037 -5.890 -2.346 1.00 23.62 267 ARG A CA 1
ATOM 2165 C C . ARG A 1 272 ? 12.809 -7.025 -1.360 1.00 21.54 267 ARG A C 1
ATOM 2166 O O . ARG A 1 272 ? 11.729 -7.614 -1.318 1.00 18.75 267 ARG A O 1
ATOM 2174 N N . TYR A 1 273 ? 13.830 -7.333 -0.567 1.00 22.06 268 TYR A N 1
ATOM 2175 C CA . TYR A 1 273 ? 13.668 -8.279 0.525 1.00 23.20 268 TYR A CA 1
ATOM 2176 C C . TYR A 1 273 ? 12.852 -7.617 1.620 1.00 24.53 268 TYR A C 1
ATOM 2177 O O . TYR A 1 273 ? 12.847 -6.392 1.746 1.00 24.03 268 TYR A O 1
ATOM 2186 N N . PHE A 1 274 ? 12.155 -8.424 2.409 1.00 26.54 269 PHE A N 1
ATOM 2187 C CA . PHE A 1 274 ? 11.536 -7.918 3.623 1.00 21.93 269 PHE A CA 1
ATOM 2188 C C . PHE A 1 274 ? 12.644 -7.590 4.615 1.00 19.33 269 PHE A C 1
ATOM 2189 O O . PHE A 1 274 ? 13.644 -8.304 4.694 1.00 18.72 269 PHE A O 1
ATOM 2197 N N . THR A 1 275 ? 12.476 -6.506 5.364 1.00 19.98 270 THR A N 1
ATOM 2198 C CA . THR A 1 275 ? 13.473 -6.108 6.351 1.00 23.92 270 THR A CA 1
ATOM 2199 C C . THR A 1 275 ? 13.385 -7.000 7.583 1.00 23.57 270 THR A C 1
ATOM 2200 O O . THR A 1 275 ? 12.368 -7.656 7.803 1.00 22.77 270 THR A O 1
ATOM 2204 N N . PRO A 1 276 ? 14.455 -7.031 8.391 1.00 24.35 271 PRO A N 1
ATOM 2205 C CA . PRO A 1 276 ? 14.428 -7.807 9.635 1.00 24.46 271 PRO A CA 1
ATOM 2206 C C . PRO A 1 276 ? 13.231 -7.419 10.499 1.00 29.55 271 PRO A C 1
ATOM 2207 O O . PRO A 1 276 ? 12.566 -8.283 11.072 1.00 31.50 271 PRO A O 1
ATOM 2211 N N . ASN A 1 277 ? 12.965 -6.119 10.579 1.00 29.77 272 ASN A N 1
ATOM 2212 C CA . ASN A 1 277 ? 11.874 -5.601 11.392 1.00 30.53 272 ASN A CA 1
ATOM 2213 C C . ASN A 1 277 ? 10.514 -6.087 10.901 1.00 29.62 272 ASN A C 1
ATOM 2214 O O . ASN A 1 277 ? 9.597 -6.304 11.694 1.00 29.65 272 ASN A O 1
ATOM 2219 N N . GLU A 1 278 ? 10.391 -6.263 9.589 1.00 28.46 273 GLU A N 1
ATOM 2220 C CA . GLU A 1 278 ? 9.148 -6.743 8.994 1.00 24.73 273 GLU A CA 1
ATOM 2221 C C . GLU A 1 278 ? 8.894 -8.213 9.321 1.00 22.66 273 GLU A C 1
ATOM 2222 O O . GLU A 1 278 ? 7.768 -8.601 9.633 1.00 23.18 273 GLU A O 1
ATOM 2228 N N . ILE A 1 279 ? 9.943 -9.026 9.248 1.00 21.31 274 ILE A N 1
ATOM 2229 C CA . ILE A 1 279 ? 9.841 -10.429 9.625 1.00 19.72 274 ILE A CA 1
ATOM 2230 C C . ILE A 1 279 ? 9.477 -10.533 11.100 1.00 18.85 274 ILE A C 1
ATOM 2231 O O . ILE A 1 279 ? 8.642 -11.348 11.492 1.00 16.32 274 ILE A O 1
ATOM 2236 N N . LYS A 1 280 ? 10.114 -9.692 11.909 1.00 16.73 275 LYS A N 1
ATOM 2237 C CA . LYS A 1 280 ? 9.864 -9.652 13.344 1.00 19.86 275 LYS A CA 1
ATOM 2238 C C . LYS A 1 280 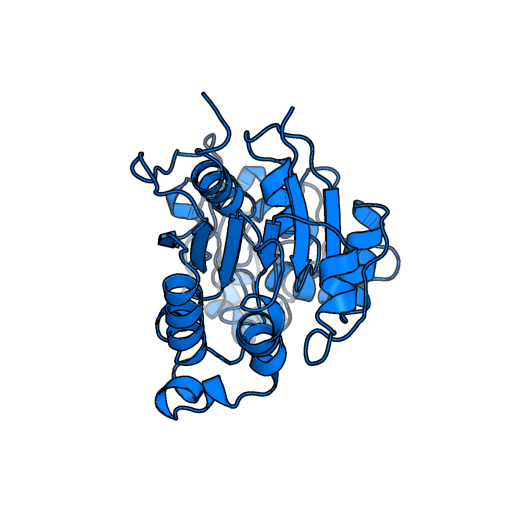? 8.384 -9.420 13.638 1.00 20.65 275 LYS A C 1
ATOM 2239 O O . LYS A 1 280 ? 7.816 -10.044 14.532 1.00 21.48 275 LYS A O 1
ATOM 2245 N N . LYS A 1 281 ? 7.764 -8.525 12.875 1.00 23.22 276 LYS A N 1
ATOM 2246 C CA . LYS A 1 281 ? 6.341 -8.245 13.030 1.00 23.55 276 LYS A CA 1
ATOM 2247 C C . LYS A 1 281 ? 5.478 -9.403 12.534 1.00 23.93 276 LYS A C 1
ATOM 2248 O O . LYS A 1 281 ? 4.451 -9.725 13.133 1.00 23.20 276 LYS A O 1
ATOM 2254 N N . ILE A 1 282 ? 5.899 -10.031 11.443 1.00 25.20 277 ILE A N 1
ATOM 2255 C CA . ILE A 1 282 ? 5.161 -11.162 10.889 1.00 22.93 277 ILE A CA 1
ATOM 2256 C C . ILE A 1 282 ? 5.175 -12.355 11.844 1.00 23.67 277 ILE A C 1
ATOM 2257 O O . ILE A 1 282 ? 4.201 -13.104 11.928 1.00 23.79 277 ILE A O 1
ATOM 2262 N N . HIS A 1 283 ? 6.279 -12.522 12.567 1.00 23.06 278 HIS A N 1
ATOM 2263 C CA . HIS A 1 283 ? 6.402 -13.613 13.530 1.00 21.91 278 HIS A CA 1
ATOM 2264 C C . HIS A 1 283 ? 5.687 -13.299 14.842 1.00 23.28 278 HIS A C 1
ATOM 2265 O O . HIS A 1 283 ? 5.622 -14.138 15.739 1.00 22.31 278 HIS A O 1
ATOM 2272 N N . GLY A 1 284 ? 5.160 -12.085 14.950 1.00 23.04 279 GLY A N 1
ATOM 2273 C CA . GLY A 1 284 ? 4.309 -11.723 16.069 1.00 24.06 279 GLY A CA 1
ATOM 2274 C C . GLY A 1 284 ? 5.016 -11.292 17.340 1.00 24.72 279 GLY A C 1
ATOM 2275 O O . GLY A 1 284 ? 4.455 -11.411 18.429 1.00 27.24 279 GLY A O 1
ATOM 2276 N N . PHE A 1 285 ? 6.240 -10.791 17.215 1.00 23.53 280 PHE A N 1
ATOM 2277 C CA . PHE A 1 285 ? 6.934 -10.224 18.367 1.00 22.36 280 PHE A CA 1
ATOM 2278 C C . PHE A 1 285 ? 6.340 -8.857 18.699 1.00 22.63 280 PHE A C 1
ATOM 2279 O O . PHE A 1 285 ? 5.752 -8.208 17.834 1.00 21.60 280 PHE A O 1
ATOM 2287 N N . SER A 1 286 ? 6.486 -8.424 19.949 1.00 25.23 281 SER A N 1
ATOM 2288 C CA . SER A 1 286 ? 5.905 -7.156 20.382 1.00 25.52 281 SER A CA 1
ATOM 2289 C C . SER A 1 286 ? 6.455 -6.004 19.550 1.00 27.40 281 SER A C 1
ATOM 2290 O O . SER A 1 286 ? 7.574 -6.072 19.044 1.00 26.77 281 SER A O 1
ATOM 2293 N N . SER A 1 287 ? 5.661 -4.947 19.412 1.00 27.43 282 SER A N 1
ATOM 2294 C CA . SER A 1 287 ? 6.051 -3.788 18.616 1.00 34.05 282 SER A CA 1
ATOM 2295 C C . SER A 1 287 ? 7.359 -3.168 19.096 1.00 34.09 282 SER A C 1
ATOM 2296 O O . SER A 1 287 ? 8.095 -2.565 18.316 1.00 35.41 282 SER A O 1
ATOM 2299 N N . ASN A 1 288 ? 7.640 -3.310 20.385 1.00 34.24 283 ASN A N 1
ATOM 2300 C CA . ASN A 1 288 ? 8.860 -2.757 20.962 1.00 33.93 283 ASN A CA 1
ATOM 2301 C C . ASN A 1 288 ? 10.051 -3.703 20.881 1.00 31.34 283 ASN A C 1
ATOM 2302 O O . ASN A 1 288 ? 11.202 -3.281 21.045 1.00 31.93 283 ASN A O 1
ATOM 2307 N N . PHE A 1 289 ? 9.777 -4.980 20.633 1.00 29.89 284 PHE A N 1
ATOM 2308 C CA . PHE A 1 289 ? 10.848 -5.946 20.429 1.00 26.81 284 PHE A CA 1
ATOM 2309 C C . PHE A 1 289 ? 11.578 -5.620 19.131 1.00 26.70 284 PHE A C 1
ATOM 2310 O O . PHE A 1 289 ? 10.951 -5.280 18.130 1.00 26.89 284 PHE A O 1
ATOM 2318 N N . THR A 1 290 ? 12.903 -5.719 19.151 1.00 23.72 285 THR A N 1
ATOM 2319 C CA . THR A 1 290 ? 13.701 -5.435 17.964 1.00 24.27 285 THR A CA 1
ATOM 2320 C C . THR A 1 290 ? 14.983 -6.265 17.907 1.00 26.70 285 THR A C 1
ATOM 2321 O O . THR A 1 290 ? 15.657 -6.458 18.919 1.00 26.40 285 THR A O 1
ATOM 2325 N N . THR A 1 291 ? 15.306 -6.760 16.717 1.00 24.18 286 THR A N 1
ATOM 2326 C CA . THR A 1 291 ? 16.553 -7.478 16.493 1.00 25.88 286 THR A CA 1
ATOM 2327 C C . THR A 1 291 ? 17.635 -6.479 16.103 1.00 28.16 286 THR A C 1
ATOM 2328 O O . THR A 1 291 ? 18.803 -6.837 15.943 1.00 24.04 286 THR A O 1
ATOM 2332 N N . GLN A 1 292 ? 17.229 -5.222 15.950 1.00 35.83 287 GLN A N 1
ATOM 2333 C CA . GLN A 1 292 ? 18.144 -4.153 15.571 1.00 44.27 287 GLN A CA 1
ATOM 2334 C C . GLN A 1 292 ? 19.050 -3.773 16.736 1.00 47.89 287 GLN A C 1
ATOM 2335 O O . GLN A 1 292 ? 19.065 -2.623 17.175 1.00 51.37 287 GLN A O 1
ATOM 2341 N N . ILE A 1 293 ? 19.797 -4.749 17.240 1.00 46.95 288 ILE A N 1
ATOM 2342 C CA . ILE A 1 293 ? 20.774 -4.499 18.288 1.00 46.06 288 ILE A CA 1
ATOM 2343 C C . ILE A 1 293 ? 21.999 -3.844 17.673 1.00 48.88 288 ILE A C 1
ATOM 2344 O O . ILE A 1 293 ? 22.464 -4.257 16.612 1.00 48.99 288 ILE A O 1
ATOM 2349 N N . ASP A 1 294 ? 22.514 -2.817 18.339 1.00 50.47 289 ASP A N 1
ATOM 2350 C CA . ASP A 1 294 ? 23.664 -2.080 17.833 1.00 52.55 289 ASP A CA 1
ATOM 2351 C C . ASP A 1 294 ? 24.828 -3.015 17.515 1.00 47.98 289 ASP A C 1
ATOM 2352 O O . ASP A 1 294 ? 25.256 -3.800 18.362 1.00 46.16 289 ASP A O 1
ATOM 2357 N N . GLY A 1 295 ? 25.330 -2.927 16.288 1.00 46.44 290 GLY A N 1
ATOM 2358 C CA . GLY A 1 295 ? 26.467 -3.723 15.865 1.00 45.49 290 GLY A CA 1
ATOM 2359 C C . GLY A 1 295 ? 26.091 -4.913 15.004 1.00 45.79 290 GLY A C 1
ATOM 2360 O O . GLY A 1 295 ? 26.874 -5.349 14.160 1.00 48.50 290 GLY A O 1
ATOM 2361 N N . LEU A 1 296 ? 24.889 -5.439 15.216 1.00 41.71 291 LEU A N 1
ATOM 2362 C CA . LEU A 1 296 ? 24.417 -6.604 14.473 1.00 37.09 291 LEU A CA 1
ATOM 2363 C C . LEU A 1 296 ? 23.985 -6.246 13.052 1.00 34.63 291 LEU A C 1
ATOM 2364 O O . LEU A 1 296 ? 23.153 -5.362 12.848 1.00 31.83 291 LEU A O 1
ATOM 2369 N N . THR A 1 297 ? 24.559 -6.939 12.073 1.00 35.17 292 THR A N 1
ATOM 2370 C CA . THR A 1 297 ? 24.203 -6.735 10.672 1.00 36.00 292 THR A CA 1
ATOM 2371 C C . THR A 1 297 ? 22.851 -7.364 10.352 1.00 33.04 292 THR A C 1
ATOM 2372 O O . THR A 1 297 ? 22.310 -8.133 11.148 1.00 34.30 292 THR A O 1
ATOM 2376 N N . ASP A 1 298 ? 22.308 -7.035 9.183 1.00 31.70 293 ASP A N 1
ATOM 2377 C CA . ASP A 1 298 ? 21.031 -7.595 8.757 1.00 28.02 293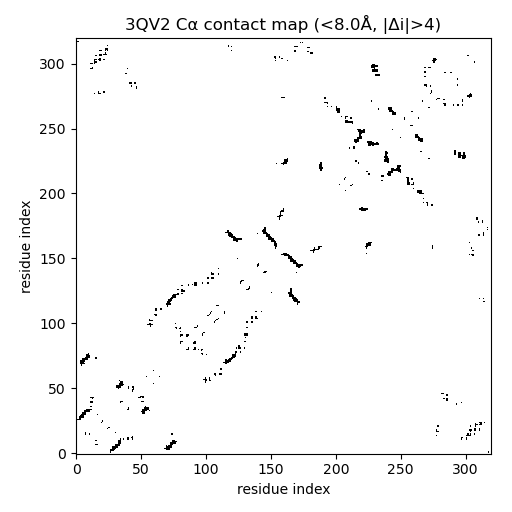 ASP A CA 1
ATOM 2378 C C . ASP A 1 298 ? 21.106 -9.115 8.649 1.00 25.41 293 ASP A C 1
ATOM 2379 O O . ASP A 1 298 ? 20.175 -9.817 9.038 1.00 26.07 293 ASP A O 1
ATOM 2384 N N . LYS A 1 299 ? 22.219 -9.615 8.122 1.00 22.57 294 LYS A N 1
ATOM 2385 C CA . LYS A 1 299 ? 22.435 -11.053 8.008 1.00 29.11 294 LYS A CA 1
ATOM 2386 C C . LYS A 1 299 ? 22.266 -11.752 9.354 1.00 26.87 294 LYS A C 1
ATOM 2387 O O . LYS A 1 299 ? 21.526 -12.729 9.467 1.00 23.33 294 LYS A O 1
ATOM 2393 N N . GLN A 1 300 ? 22.954 -11.244 10.371 1.00 27.84 295 GLN A N 1
ATOM 2394 C CA . GLN A 1 300 ? 22.886 -11.816 11.713 1.00 29.10 295 GLN A CA 1
ATOM 2395 C C . GLN A 1 300 ? 21.458 -11.814 12.259 1.00 24.54 295 GLN A C 1
ATOM 2396 O O . GLN A 1 300 ? 21.036 -12.764 12.917 1.00 24.03 295 GLN A O 1
ATOM 2402 N N . GLN A 1 301 ? 20.716 -10.747 11.977 1.00 21.95 296 GLN A N 1
ATOM 2403 C CA . GLN A 1 301 ? 19.332 -10.638 12.423 1.00 20.71 296 GLN A CA 1
ATOM 2404 C C . GLN A 1 301 ? 18.432 -11.589 11.640 1.00 22.84 296 GLN A C 1
ATOM 2405 O O . GLN A 1 301 ? 17.562 -12.249 12.210 1.00 24.80 296 GLN A O 1
ATOM 2411 N N . TYR A 1 302 ? 18.646 -11.651 10.330 1.00 20.60 297 TYR A N 1
ATOM 2412 C CA . TYR A 1 302 ? 17.914 -12.570 9.466 1.00 20.31 297 TYR A CA 1
ATOM 2413 C C . TYR A 1 302 ? 18.073 -14.008 9.944 1.00 16.30 297 TYR A C 1
ATOM 2414 O O . TYR A 1 302 ? 17.104 -14.763 10.004 1.00 17.32 297 TYR A O 1
ATOM 2423 N N . GLN A 1 303 ? 19.303 -14.376 10.285 1.00 16.78 298 GLN A N 1
ATOM 2424 C CA . GLN A 1 303 ? 19.608 -15.731 10.731 1.00 20.19 298 GLN A CA 1
ATOM 2425 C C . GLN A 1 303 ? 18.838 -16.097 11.996 1.00 18.01 298 GLN A C 1
ATOM 2426 O O . GLN A 1 303 ? 18.241 -17.172 12.081 1.00 18.49 298 GLN A O 1
ATOM 2432 N N . CYS A 1 304 ? 18.853 -15.197 12.975 1.00 13.50 299 CYS A N 1
ATOM 2433 C CA . CYS A 1 304 ? 18.134 -15.415 14.224 1.00 18.20 299 CYS A CA 1
ATOM 2434 C C . CYS A 1 304 ? 16.631 -15.499 13.979 1.00 17.22 299 CYS A C 1
ATOM 2435 O O . CYS A 1 304 ? 15.965 -16.411 14.466 1.00 18.01 299 CYS A O 1
ATOM 2438 N N . LEU A 1 305 ? 16.106 -14.546 13.217 1.00 15.07 300 LEU A N 1
ATOM 2439 C CA . LEU A 1 305 ? 14.682 -14.517 12.899 1.00 18.94 300 LEU A CA 1
ATOM 2440 C C . LEU A 1 305 ? 14.250 -15.767 12.139 1.00 22.90 300 LEU A C 1
ATOM 2441 O O . LEU A 1 305 ? 13.194 -16.336 12.412 1.00 20.30 300 LEU A O 1
ATOM 2446 N N . GLY A 1 306 ? 15.073 -16.189 11.185 1.00 24.15 301 GLY A N 1
ATOM 2447 C CA . GLY A 1 306 ? 14.788 -17.379 10.405 1.00 21.13 301 GLY A CA 1
ATOM 2448 C C . GLY A 1 306 ? 14.694 -18.617 11.275 1.00 20.41 301 GLY A C 1
ATOM 2449 O O . GLY A 1 306 ? 13.994 -19.572 10.941 1.00 21.73 301 GLY A O 1
ATOM 2450 N N . ASN A 1 307 ? 15.401 -18.597 12.401 1.00 17.82 302 ASN A N 1
ATOM 2451 C CA . ASN A 1 307 ? 15.417 -19.728 13.323 1.00 17.87 302 ASN A CA 1
ATOM 2452 C C . ASN A 1 307 ? 14.401 -19.601 14.456 1.00 18.65 302 ASN A C 1
ATOM 2453 O O . ASN A 1 307 ? 14.304 -20.484 15.309 1.00 23.45 302 ASN A O 1
ATOM 2458 N N . SER A 1 308 ? 13.645 -18.507 14.463 1.00 18.76 303 SER A N 1
ATOM 2459 C CA . SER A 1 308 ? 12.692 -18.246 15.539 1.00 20.63 303 SER A CA 1
ATOM 2460 C C . SER A 1 308 ? 11.379 -18.999 15.337 1.00 17.85 303 SER A C 1
ATOM 2461 O O . SER A 1 308 ? 11.366 -20.108 14.804 1.00 15.69 303 SER A O 1
ATOM 2464 N N . VAL A 1 309 ? 10.277 -18.388 15.764 1.00 15.12 304 VAL A N 1
ATOM 2465 C CA . VAL A 1 309 ? 8.976 -19.050 15.743 1.00 19.30 304 VAL A CA 1
ATOM 2466 C C . VAL A 1 309 ? 7.847 -18.092 15.376 1.00 18.50 304 VAL A C 1
ATOM 2467 O O . VAL A 1 309 ? 8.067 -16.894 15.192 1.00 19.83 304 VAL A O 1
ATOM 2471 N N . SER A 1 310 ? 6.638 -18.635 15.271 1.00 17.82 305 SER A N 1
ATOM 2472 C CA . SER A 1 310 ? 5.442 -17.825 15.082 1.00 18.12 305 SER A CA 1
ATOM 2473 C C . SER A 1 310 ? 4.753 -17.609 16.423 1.00 19.79 305 SER A C 1
ATOM 2474 O O . SER A 1 310 ? 3.966 -18.446 16.867 1.00 22.06 305 SER A O 1
ATOM 2477 N N . CYS A 1 311 ? 5.058 -16.488 17.069 1.00 20.97 306 CYS A N 1
ATOM 2478 C CA . CYS A 1 311 ? 4.484 -16.177 18.371 1.00 16.30 306 CYS A CA 1
ATOM 2479 C C . CYS A 1 311 ? 2.962 -16.215 18.328 1.00 17.47 306 CYS A C 1
ATOM 2480 O O . CYS A 1 311 ? 2.316 -16.574 19.311 1.00 20.96 306 CYS A O 1
ATOM 2483 N N . PHE A 1 312 ? 2.397 -15.845 17.183 1.00 16.49 307 PHE A N 1
ATOM 2484 C CA . PHE A 1 312 ? 0.952 -15.905 16.989 1.00 16.28 307 PHE A CA 1
ATOM 2485 C C . PHE A 1 312 ? 0.412 -17.296 17.297 1.00 12.33 307 PHE A C 1
ATOM 2486 O O . PHE A 1 312 ? -0.481 -17.456 18.127 1.00 12.87 307 PHE A O 1
ATOM 2494 N N . VAL A 1 313 ? 0.962 -18.299 16.619 1.00 13.07 308 VAL A N 1
ATOM 2495 C CA . VAL A 1 313 ? 0.507 -19.677 16.764 1.00 11.34 308 VAL A CA 1
ATOM 2496 C C . VAL A 1 313 ? 0.764 -20.222 18.165 1.00 15.57 308 VAL A C 1
ATOM 2497 O O . VAL A 1 313 ? -0.133 -20.781 18.800 1.00 17.04 308 VAL A O 1
ATOM 2501 N N . ILE A 1 314 ? 1.993 -20.059 18.642 1.00 15.64 309 ILE A N 1
ATOM 2502 C CA . ILE A 1 314 ? 2.384 -20.594 19.940 1.00 15.42 309 ILE A CA 1
ATOM 2503 C C . ILE A 1 314 ? 1.557 -19.996 21.075 1.00 16.67 309 ILE A C 1
ATOM 2504 O O . ILE A 1 314 ? 1.267 -20.671 22.063 1.00 16.17 309 ILE A O 1
ATOM 2509 N N . ALA A 1 315 ? 1.175 -18.732 20.930 1.00 15.84 310 ALA A N 1
ATOM 2510 C CA . ALA A 1 315 ? 0.358 -18.066 21.938 1.00 16.49 310 ALA A CA 1
ATOM 2511 C C . ALA A 1 315 ? -0.946 -18.822 22.157 1.00 17.07 310 ALA A C 1
ATOM 2512 O O . ALA A 1 315 ? -1.358 -19.052 23.293 1.00 15.74 310 ALA A O 1
ATOM 2514 N N . GLN A 1 316 ? -1.591 -19.211 21.062 1.00 13.15 311 GLN A N 1
ATOM 2515 C CA . GLN A 1 316 ? -2.854 -19.935 21.146 1.00 15.45 311 GLN A CA 1
ATOM 2516 C C . GLN A 1 316 ? -2.673 -21.336 21.722 1.00 16.94 311 GLN A C 1
ATOM 2517 O O . GLN A 1 316 ? -3.503 -21.806 22.500 1.00 17.13 311 GLN A O 1
ATOM 2523 N N . LEU A 1 317 ? -1.587 -21.999 21.340 1.00 15.57 312 LEU A N 1
ATOM 2524 C CA . LEU A 1 317 ? -1.326 -23.359 21.799 1.00 16.60 312 LEU A CA 1
ATOM 2525 C C . LEU A 1 317 ? -0.947 -23.396 23.277 1.00 17.40 312 LEU A C 1
ATOM 2526 O O . LEU A 1 317 ? -1.280 -24.344 23.987 1.00 18.28 312 LEU A O 1
ATOM 2531 N N . MET A 1 318 ? -0.249 -22.363 23.736 1.00 17.59 313 MET A N 1
ATOM 2532 C CA . MET A 1 318 ? 0.117 -22.264 25.143 1.00 16.85 313 MET A CA 1
ATOM 2533 C C . MET A 1 318 ? -1.119 -22.045 26.007 1.00 18.72 313 MET A C 1
ATOM 2534 O O . MET A 1 318 ? -1.238 -22.616 27.090 1.00 17.91 313 MET A O 1
ATOM 2539 N N . GLU A 1 319 ? -2.036 -21.215 25.520 1.00 18.30 314 GLU A N 1
ATOM 2540 C CA . GLU A 1 319 ? -3.290 -20.969 26.219 1.00 18.48 314 GLU A CA 1
ATOM 2541 C C . GLU A 1 319 ? -4.031 -22.284 26.440 1.00 20.59 314 GLU A C 1
ATOM 2542 O O . GLU A 1 319 ? -4.713 -22.465 27.450 1.00 18.70 314 GLU A O 1
ATOM 2548 N N . TYR A 1 320 ? -3.882 -23.203 25.492 1.00 17.87 315 TYR A N 1
ATOM 2549 C CA . TYR A 1 320 ? -4.462 -24.533 25.618 1.00 15.28 315 TYR A CA 1
ATOM 2550 C C . TYR A 1 320 ? -3.695 -25.353 26.650 1.00 15.51 315 TYR A C 1
ATOM 2551 O O . TYR A 1 320 ? -4.286 -25.927 27.565 1.00 13.20 315 TYR A O 1
ATOM 2560 N N . LEU A 1 321 ? -2.375 -25.396 26.493 1.00 16.44 316 LEU A N 1
ATOM 2561 C CA . LEU A 1 321 ? -1.499 -26.122 27.408 1.00 17.24 316 LEU A CA 1
ATOM 2562 C C . LEU A 1 321 ? -1.743 -25.756 28.870 1.00 15.98 316 LEU A C 1
ATOM 2563 O O . LEU A 1 321 ? -1.664 -26.610 29.752 1.00 18.93 316 LEU A O 1
ATOM 2568 N N . PHE A 1 322 ? -2.037 -24.484 29.121 1.00 14.26 317 PHE A N 1
ATOM 2569 C CA . PHE A 1 322 ? -2.205 -23.990 30.485 1.00 14.82 317 PHE A CA 1
ATOM 2570 C C . PHE A 1 322 ? -3.668 -23.841 30.903 1.00 14.60 317 PHE A C 1
ATOM 2571 O O . PHE A 1 322 ? -3.963 -23.202 31.913 1.00 17.81 317 PHE A O 1
ATOM 2579 N N . ASP A 1 323 ? -4.582 -24.432 30.140 1.00 21.64 318 ASP A N 1
ATOM 2580 C CA . ASP A 1 323 ? -6.007 -24.269 30.418 1.00 21.66 318 ASP A CA 1
ATOM 2581 C C . ASP A 1 323 ? -6.448 -25.018 31.676 1.00 24.76 318 ASP A C 1
ATOM 2582 O O . ASP A 1 323 ? -7.622 -24.996 32.044 1.00 25.47 318 ASP A O 1
ATOM 2587 N N . ASP A 1 324 ? -5.500 -25.679 32.332 1.00 23.08 319 ASP A N 1
ATOM 2588 C CA . ASP A 1 324 ? -5.783 -26.371 33.584 1.00 25.97 319 ASP A CA 1
ATOM 2589 C C . ASP A 1 324 ? -5.523 -25.454 34.777 1.00 29.28 319 ASP A C 1
ATOM 2590 O O . ASP A 1 324 ? -5.731 -25.843 35.926 1.00 34.21 319 ASP A O 1
ATOM 2595 N N . LEU A 1 325 ? -5.075 -24.233 34.494 1.00 31.26 320 LEU A N 1
ATOM 2596 C CA . LEU A 1 325 ? -4.735 -23.274 35.543 1.00 32.63 320 LEU A CA 1
ATOM 2597 C C . LEU A 1 325 ? -5.848 -22.258 35.802 1.00 39.87 320 LEU A C 1
ATOM 2598 O O . LEU A 1 325 ? -5.708 -21.383 36.658 1.00 39.64 320 LEU A O 1
ATOM 2603 N N . LYS A 1 326 ? -6.950 -22.373 35.068 1.00 49.95 321 LYS A N 1
ATOM 2604 C CA . LYS A 1 326 ? -8.059 -21.436 35.224 1.00 62.00 321 LYS A CA 1
ATOM 2605 C C . LYS A 1 326 ? -9.278 -22.081 35.889 1.00 70.74 321 LYS A C 1
ATOM 2606 O O . LYS A 1 326 ? -9.205 -23.211 36.376 1.00 70.76 321 LYS A O 1
ATOM 2612 N N . GLU A 1 327 ? -10.389 -21.349 35.910 1.00 77.96 322 GLU A N 1
ATOM 2613 C CA . GLU A 1 327 ? -11.644 -21.836 36.480 1.00 83.82 322 GLU A CA 1
ATOM 2614 C C . GLU A 1 327 ? -11.531 -22.092 37.980 1.00 87.47 322 GLU A C 1
ATOM 2615 O O . GLU A 1 327 ? -12.469 -22.571 38.620 1.00 87.90 322 GLU A O 1
#

Sequence (320 aa):
QKQVNVIEFFSGIGGLRSSYERSSININATFIPFDINEIANKIYSKNFKEEVQVKNLDSISIKQIESLNNCNTWFMSPPCQPYNNSIMSKHKDINDPRAKSVLHLYRDILPYLINKPKHIFIENVPLFKESLVFKEIYNILIKNQYYIKDIICSPIDIGIPNSRTRYYVMARLTPFKNEIQLHQEKESMISNYLDNNVNESYSIPSDLILKKGMLFDIVGKDDKRTCCFTKSYTKIVEGTGSIYCPIEPHFIPVKKAEDLLNKNLRYFTPNEIKKIHGFSSNFTTQIDGLTDKQQYQCLGNSVSCFVIAQLMEYLFDDLKE

B-factor: mean 27.06, std 13.31, range [5.46, 107.46]

Solvent-accessible surface area: 15745 Å² total; per-residue (Å²): 226,115,86,2,26,0,2,0,0,29,5,20,6,0,6,4,24,12,0,10,99,110,9,76,23,130,49,140,30,62,12,42,4,1,22,104,75,126,50,7,14,100,0,0,37,100,36,27,153,67,147,8,74,95,90,59,9,44,75,0,56,58,170,56,4,61,73,49,121,22,23,2,4,0,0,26,5,42,54,88,0,6,55,99,67,35,26,78,124,122,122,1,38,119,13,101,109,1,109,9,0,8,24,0,0,101,66,0,0,46,146,18,143,102,56,2,90,6,0,0,1,10,4,27,43,59,0,80,124,1,69,0,10,129,51,0,92,79,25,0,82,161,15,134,8,103,31,87,59,38,80,8,8,1,83,66,2,29,2,8,2,34,3,63,36,2,1,0,0,0,3,58,57,70,29,189,71,159,57,111,63,92,125,53,176,153,22,77,1,48,104,17,34,36,145,127,42,96,149,90,36,45,10,68,67,97,45,5,89,174,98,1,96,85,18,53,19,3,0,78,55,28,192,74,0,33,32,0,41,99,43,4,25,138,89,21,103,71,10,6,0,0,6,0,50,97,28,66,111,35,108,113,38,174,98,21,93,50,2,66,136,16,97,4,21,25,0,8,6,58,0,1,2,57,4,1,2,9,68,107,139,9,36,3,113,16,149,72,15,78,47,78,59,1,6,69,17,0,6,90,13,5,3,0,20,2,0,6,16,0,0,49,14,0,6,18,46,58,118,197

CATH classification: 3.40.50.150 (+1 more: 3.90.120.10)

InterPro domains:
  IPR001525 C-5 cytosine methyltransferase [PF00145] (7-315)
  IPR001525 C-5 cytosine methyltransferase [PR00105] (7-23)
  IPR001525 C-5 cytosine methyltransferase [PR00105] (117-131)
  IPR001525 C-5 cytosine methyltransferase [PR00105] (160-173)
  IPR001525 C-5 cytosine methyltransferase [PS51679] (6-322)
  IPR029063 S-adenosyl-L-methionine-dependent methyltransferase superfamily [G3DSA:3.40.50.150] (8-315)
  IPR029063 S-adenosyl-L-methionine-dependent methyltransferase superfamily [SSF53335] (3-321)
  IPR050750 Cytosine-specific C5-methyltransferase [PTHR46098] (3-319)

Nearest PDB structures (foldseek):
  3qv2-assembly1_A  TM=1.003E+00  e=4.021E-69  Entamoeba histolytica
  6fdf-assembly2_B  TM=8.568E-01  e=8.090E-31  Schizosaccharomyces pombe
  6fdf-assembly1_A  TM=8.790E-01  e=3.941E-30  Schizosaccharomyces pombe
  6fdf-assembly4_D  TM=8.760E-01  e=1.518E-29  Schizosaccharomyces pombe
  6fdf-assembly3_C  TM=8.704E-01  e=1.273E-29  Schizosaccharomyces pombe